Protein AF-A0A7C5XKX2-F1 (afdb_monomer_lite)

Secondary structure (DSSP, 8-state):
-HHHHHHHHHHHHTT--EEEE------S-HHHHHHHHHHTTS-EEEE--EEEEEEEEETTEEEEEEESSSEEPSEEEE-GGG-SSEEP--------SEEEEE-TTGGGS-HHHHHHHHHHHHHHHHHHHTTS-GGGEEEES--HHHHHHHHHHSTT-----EE-SSS----SSEEEE-TT-SEEP-HHHHHH-SEEEEE----SS---TTHHHHHHHHTT--S-EEE--SSS-STTS--SHHHHHHHHHHHHHH---HHHHHHHH--HHHHHHHHHHHHHHH-EEEEETTEEEEEEEHHHHHHHTTT---HHHHHHHHHHHTEEEE-HHHHHHHHHTT-EE--TTGGGS--

Sequence (351 aa):
MLLGRLLIEELKKLGIRRLCVGRLRCGDYLPQCIAVSLLLGKYVVCGGGYGGRTVLRDDDLEITALTKDGIPCDARLVKPSKCPNPIRIEMPIPSKPHFIIDLTLWGEHTETERNELVEQVLASISVVRRYLWDGNLELSNVPDEFLQYLDKFARGFTNAVVINKGAPRIEGPTVMLDAEGDCVLNEVLINEFSTFIIGGIVDKERRVKGETGRLYRLLGLKVPRCRIELRGSVIGVPDRLNKIIEIILRVLFEGRSLEDSIIMSMSKRDRVNRLFYEMQRASYRVRVGSTTMLVIPKSMIERINWLGATAKEVELALKKSHVIVMDDEEINRYLSLHQARPGPWTHKYVM

Foldseek 3Di:
DPQLVLQVVQCVVVVFLEEEEEDDPDPDDDSLSLSQCVVLLQKFKAAKAAFDAFPDHDPSHTYGHGDRHHHMGRIYIDHPVVHPDTDDRDGPADLFLAEEEECPCVVVDDPVLLLVLLVLVVLLQVLCSVQHFQCSYEYELDDPVSVVSNCVVQPPDRGDHHYYNHADDDDAAEEEEDQPFPAADFLVSLVRHGYYYYYSDGCDPHDDPCPSVVVCVVSVDDHGYHYYDQPPHNQLQDPRPSLVSQLSSCVVPVVDGSNLSRLVSGDLVSLLRQLLVLQLQQFKFADDPPDTATEDEPQQLVVSNPSVDDPVSSVSSCVVNRYHYDHPVVVVVRVVVVRIDGGNCNVVRPD

pLDDT: mean 94.4, std 4.77, range [62.44, 98.69]

Radius of gyration: 25.38 Å; chains: 1; bounding box: 62×37×78 Å

Structure (mmCIF, N/CA/C/O backbone):
data_AF-A0A7C5XKX2-F1
#
_entry.id   AF-A0A7C5XKX2-F1
#
loop_
_atom_site.group_PDB
_atom_site.id
_atom_site.type_symbol
_atom_site.label_atom_id
_atom_site.label_alt_id
_atom_site.label_comp_id
_atom_site.label_asym_id
_atom_site.label_entity_id
_atom_site.label_seq_id
_atom_site.pdbx_PDB_ins_code
_atom_site.Cartn_x
_atom_site.Cartn_y
_atom_site.Cartn_z
_atom_site.occupancy
_atom_site.B_iso_or_equiv
_atom_site.auth_seq_id
_atom_site.auth_comp_id
_atom_site.auth_asym_id
_atom_site.auth_atom_id
_atom_site.pdbx_PDB_model_num
ATOM 1 N N . MET A 1 1 ? 11.639 -7.808 -4.647 1.00 85.81 1 MET A N 1
ATOM 2 C CA . MET A 1 1 ? 10.807 -7.112 -5.651 1.00 85.81 1 MET A CA 1
ATOM 3 C C . MET A 1 1 ? 10.890 -7.861 -6.964 1.00 85.81 1 MET A C 1
ATOM 5 O O . MET A 1 1 ? 11.995 -8.247 -7.335 1.00 85.81 1 MET A O 1
ATOM 9 N N . LEU A 1 2 ? 9.754 -8.118 -7.612 1.00 90.50 2 LEU A N 1
ATOM 10 C CA . LEU A 1 2 ? 9.672 -9.043 -8.743 1.00 90.50 2 LEU A CA 1
ATOM 11 C C . LEU A 1 2 ? 10.358 -8.477 -9.990 1.00 90.50 2 LEU A C 1
ATOM 13 O O . LEU A 1 2 ? 11.291 -9.086 -10.504 1.00 90.50 2 LEU A O 1
ATOM 17 N N . LEU A 1 3 ? 9.959 -7.282 -10.429 1.00 92.50 3 LEU A N 1
ATOM 18 C CA . LEU A 1 3 ? 10.434 -6.722 -11.697 1.00 92.50 3 LEU A CA 1
ATOM 19 C C . LEU A 1 3 ? 11.949 -6.453 -11.695 1.00 92.50 3 LEU A C 1
ATOM 21 O O . LEU A 1 3 ? 12.626 -6.683 -12.690 1.00 92.50 3 LEU A O 1
ATOM 25 N N . GLY A 1 4 ? 12.506 -6.020 -10.561 1.00 93.62 4 GLY A N 1
ATOM 26 C CA . GLY A 1 4 ? 13.949 -5.830 -10.419 1.00 93.62 4 GLY A CA 1
ATOM 27 C C . GLY A 1 4 ? 14.766 -7.124 -10.529 1.00 93.62 4 GLY A C 1
ATOM 28 O O . GLY A 1 4 ? 15.862 -7.081 -11.078 1.00 93.62 4 GLY A O 1
ATOM 29 N N . ARG A 1 5 ? 14.239 -8.266 -10.058 1.00 93.12 5 ARG A N 1
ATOM 30 C CA . ARG A 1 5 ? 14.893 -9.577 -10.245 1.00 93.12 5 ARG A CA 1
ATOM 31 C C . ARG A 1 5 ? 14.854 -10.002 -11.711 1.00 93.12 5 ARG A C 1
ATOM 33 O O . ARG A 1 5 ? 15.886 -10.374 -12.253 1.00 93.12 5 ARG A O 1
ATOM 40 N N . LEU A 1 6 ? 13.701 -9.836 -12.361 1.00 94.25 6 LEU A N 1
ATOM 41 C CA . LEU A 1 6 ? 13.536 -10.130 -13.788 1.00 94.25 6 LEU A CA 1
ATOM 42 C C . LEU A 1 6 ? 14.481 -9.291 -14.661 1.00 94.25 6 LEU A C 1
ATOM 44 O O . LEU A 1 6 ? 15.051 -9.804 -15.618 1.00 94.25 6 LEU A O 1
ATOM 48 N N . LEU A 1 7 ? 14.710 -8.022 -14.301 1.00 95.81 7 LEU A N 1
ATOM 49 C CA . LEU A 1 7 ? 15.717 -7.191 -14.962 1.00 95.81 7 LEU A CA 1
ATOM 50 C C . LEU A 1 7 ? 17.126 -7.772 -14.817 1.00 95.81 7 LEU A C 1
ATOM 52 O O . LEU A 1 7 ? 17.855 -7.826 -15.800 1.00 95.81 7 LEU A O 1
ATOM 56 N N . ILE A 1 8 ? 17.530 -8.157 -13.604 1.00 95.56 8 ILE A N 1
ATOM 57 C CA . ILE A 1 8 ? 18.868 -8.714 -13.357 1.00 95.56 8 ILE A CA 1
ATOM 58 C C . ILE A 1 8 ? 19.079 -9.979 -14.188 1.00 95.56 8 ILE A C 1
ATOM 60 O O . ILE A 1 8 ? 20.107 -10.103 -14.849 1.00 95.56 8 ILE A O 1
ATOM 64 N N . GLU A 1 9 ? 18.105 -10.888 -14.185 1.00 95.00 9 GLU A N 1
ATOM 65 C CA . GLU A 1 9 ? 18.156 -12.115 -14.983 1.00 95.00 9 GLU A CA 1
ATOM 66 C C . GLU A 1 9 ? 18.318 -11.808 -16.474 1.00 95.00 9 GLU A C 1
ATOM 68 O O . GLU A 1 9 ? 19.150 -12.417 -17.144 1.00 95.00 9 GLU A O 1
ATOM 73 N N . GLU A 1 10 ? 17.572 -10.831 -16.988 1.00 96.38 10 GLU A N 1
ATOM 74 C CA . GLU A 1 10 ? 17.635 -10.459 -18.399 1.00 96.38 10 GLU A CA 1
ATOM 75 C C . GLU A 1 10 ? 18.961 -9.783 -18.773 1.00 96.38 10 GLU A C 1
ATOM 77 O O . GLU A 1 10 ? 19.550 -10.092 -19.808 1.00 96.38 10 GLU A O 1
ATOM 82 N N . LEU A 1 11 ? 19.503 -8.925 -17.903 1.00 96.81 11 LEU A N 1
ATOM 83 C CA . LEU A 1 11 ? 20.836 -8.346 -18.093 1.00 96.81 11 LEU A CA 1
ATOM 84 C C . LEU A 1 11 ? 21.913 -9.440 -18.150 1.00 96.81 11 LEU A C 1
ATOM 86 O O . LEU A 1 11 ? 22.758 -9.412 -19.048 1.00 96.81 11 LEU A O 1
ATOM 90 N N . LYS A 1 12 ? 21.850 -10.431 -17.251 1.00 95.31 12 LYS A N 1
ATOM 91 C CA . LYS A 1 12 ? 22.782 -11.571 -17.233 1.00 95.31 12 LYS A CA 1
ATOM 92 C C . LYS A 1 12 ? 22.681 -12.409 -18.510 1.00 95.31 12 LYS A C 1
ATOM 94 O O . LYS A 1 12 ? 23.712 -12.737 -19.095 1.00 95.31 12 LYS A O 1
ATOM 99 N N . LYS A 1 13 ? 21.466 -12.700 -18.997 1.00 95.38 13 LYS A N 1
ATOM 100 C CA . LYS A 1 13 ? 21.251 -13.421 -20.271 1.00 95.38 13 LYS A CA 1
ATOM 101 C C . LYS A 1 13 ? 21.843 -12.689 -21.474 1.00 95.38 13 LYS A C 1
ATOM 103 O O . LYS A 1 13 ? 22.381 -13.331 -22.370 1.00 95.38 13 LYS A O 1
ATOM 108 N N . LEU A 1 14 ? 21.785 -11.358 -21.473 1.00 96.19 14 LEU A N 1
ATOM 109 C CA . LEU A 1 14 ? 22.387 -10.512 -22.506 1.00 96.19 14 LEU A CA 1
ATOM 110 C C . LEU A 1 14 ? 23.912 -10.350 -22.354 1.00 96.19 14 LEU A C 1
ATOM 112 O O . LEU A 1 14 ? 24.526 -9.605 -23.116 1.00 96.19 14 LEU A O 1
ATOM 116 N N . GLY A 1 15 ? 24.534 -11.021 -21.379 1.00 96.25 15 GLY A N 1
ATOM 117 C CA . GLY A 1 15 ? 25.972 -10.944 -21.120 1.00 96.25 15 GLY A CA 1
ATOM 118 C C . GLY A 1 15 ? 26.420 -9.644 -20.449 1.00 96.25 15 GLY A C 1
ATOM 119 O O . GLY A 1 15 ? 27.616 -9.365 -20.404 1.00 96.25 15 GLY A O 1
ATOM 120 N N . ILE A 1 16 ? 25.489 -8.844 -19.921 1.00 97.19 16 ILE A N 1
ATOM 121 C CA . ILE A 1 16 ? 25.795 -7.599 -19.213 1.00 97.19 16 ILE A CA 1
ATOM 122 C C . ILE A 1 16 ? 26.133 -7.949 -17.764 1.00 97.19 16 ILE A C 1
ATOM 124 O O . ILE A 1 16 ? 25.246 -8.165 -16.939 1.00 97.19 16 ILE A O 1
ATOM 128 N N . ARG A 1 17 ? 27.427 -7.969 -17.443 1.00 96.56 17 ARG A N 1
ATOM 129 C CA . ARG A 1 17 ? 27.946 -8.199 -16.088 1.00 96.56 17 ARG A CA 1
ATOM 130 C C . ARG A 1 17 ? 28.193 -6.900 -15.341 1.00 96.56 17 ARG A C 1
ATOM 132 O O . ARG A 1 17 ? 28.186 -6.887 -14.117 1.00 96.56 17 ARG A O 1
ATOM 139 N N . ARG A 1 18 ? 28.382 -5.782 -16.042 1.00 97.50 18 ARG A N 1
ATOM 140 C CA . ARG A 1 18 ? 28.514 -4.463 -15.422 1.00 97.50 18 ARG A CA 1
ATOM 141 C C . ARG A 1 18 ? 27.627 -3.420 -16.090 1.00 97.50 18 ARG A C 1
ATOM 143 O O . ARG A 1 18 ? 27.864 -3.021 -17.231 1.00 97.50 18 ARG A O 1
ATOM 150 N N . LEU A 1 19 ? 26.645 -2.928 -15.334 1.00 98.00 19 LEU A N 1
ATOM 151 C CA . LEU A 1 19 ? 25.745 -1.850 -15.736 1.00 98.00 19 LEU A CA 1
ATOM 152 C C . LEU A 1 19 ? 26.105 -0.545 -15.016 1.00 98.00 19 LEU A C 1
ATOM 154 O O . LEU A 1 19 ? 25.928 -0.395 -13.808 1.00 98.00 19 LEU A O 1
ATOM 158 N N . CYS A 1 20 ? 26.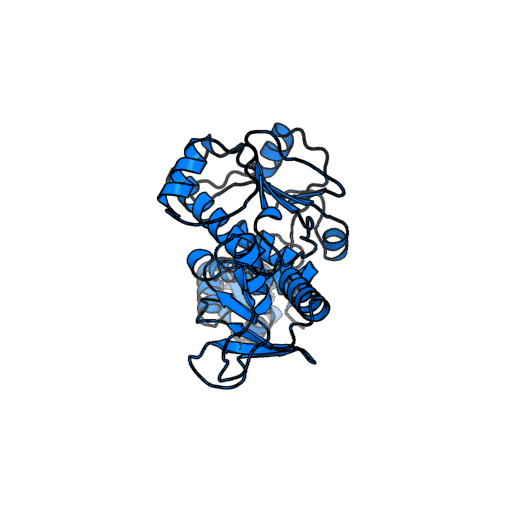535 0.446 -15.781 1.00 97.25 20 CYS A N 1
ATOM 159 C CA . CYS A 1 20 ? 26.772 1.795 -15.293 1.00 97.25 20 CYS A CA 1
ATOM 160 C C . CYS A 1 20 ? 25.461 2.591 -15.203 1.00 97.25 20 CYS A C 1
ATOM 162 O O . CYS A 1 20 ? 24.757 2.752 -16.200 1.00 97.25 20 CYS A O 1
ATOM 164 N N . VAL A 1 21 ? 25.149 3.181 -14.051 1.00 95.81 21 VAL A N 1
ATOM 165 C CA . VAL A 1 21 ? 23.929 3.979 -13.860 1.00 95.81 21 VAL A CA 1
ATOM 166 C C . VAL A 1 21 ? 24.244 5.389 -13.385 1.00 95.81 21 VAL A C 1
ATOM 168 O O . VAL A 1 21 ? 25.048 5.612 -12.480 1.00 95.81 21 VAL A O 1
ATOM 171 N N . GLY A 1 22 ? 23.601 6.377 -14.008 1.00 90.56 22 GLY A N 1
ATOM 172 C CA . GLY A 1 22 ? 23.637 7.751 -13.517 1.00 90.56 22 GLY A CA 1
ATOM 173 C C . GLY A 1 22 ? 22.905 7.903 -12.181 1.00 90.56 22 GLY A C 1
ATOM 174 O O . GLY A 1 22 ? 22.320 6.963 -11.644 1.00 90.56 22 GLY A O 1
ATOM 175 N N . ARG A 1 23 ? 22.880 9.129 -11.650 1.00 85.69 23 ARG A N 1
ATOM 176 C CA . ARG A 1 23 ? 22.101 9.429 -10.445 1.00 85.69 23 ARG A CA 1
ATOM 177 C C . ARG A 1 23 ? 20.606 9.267 -10.733 1.00 85.69 23 ARG A C 1
ATOM 179 O O . ARG A 1 23 ? 20.000 10.119 -11.384 1.00 85.69 23 ARG A O 1
ATOM 186 N N . LEU A 1 24 ? 20.020 8.195 -10.213 1.00 85.25 24 LEU A N 1
ATOM 187 C CA . LEU A 1 24 ? 18.581 7.960 -10.215 1.00 85.25 24 LEU A CA 1
ATOM 188 C C . LEU A 1 24 ? 18.000 8.322 -8.847 1.00 85.25 24 LEU A C 1
ATOM 190 O O . LEU A 1 24 ? 18.609 8.064 -7.810 1.00 85.25 24 LEU A O 1
ATOM 194 N N . ARG A 1 25 ? 16.806 8.918 -8.838 1.00 79.62 25 ARG A N 1
ATOM 195 C CA . ARG A 1 25 ? 16.022 9.090 -7.609 1.00 79.62 25 ARG A CA 1
ATOM 196 C C . ARG A 1 25 ? 15.221 7.814 -7.378 1.00 79.62 25 ARG A C 1
ATOM 198 O O . ARG A 1 25 ? 14.054 7.742 -7.746 1.00 79.62 25 ARG A O 1
ATOM 205 N N . CYS A 1 26 ? 15.889 6.804 -6.841 1.00 79.44 26 CYS A N 1
ATOM 206 C CA . CYS A 1 26 ? 15.278 5.529 -6.498 1.00 79.44 26 CYS A CA 1
ATOM 207 C C . CYS A 1 26 ? 15.022 5.449 -4.994 1.00 79.44 26 CYS A C 1
ATOM 209 O O . CYS A 1 26 ? 15.793 6.000 -4.210 1.00 79.44 26 CYS A O 1
ATOM 211 N N . GLY A 1 27 ? 13.934 4.774 -4.620 1.00 72.38 27 GLY A N 1
ATOM 212 C CA . GLY A 1 27 ? 13.709 4.320 -3.249 1.00 72.38 27 GLY A CA 1
ATOM 213 C C . GLY A 1 27 ? 14.487 3.032 -2.963 1.00 72.38 27 GLY A C 1
ATOM 214 O O . GLY A 1 27 ? 15.638 2.889 -3.366 1.00 72.38 27 GLY A O 1
ATOM 215 N N . ASP A 1 28 ? 13.822 2.077 -2.318 1.00 73.56 28 ASP A N 1
ATOM 216 C CA . ASP A 1 28 ? 14.470 1.002 -1.555 1.00 73.56 28 ASP A CA 1
ATOM 217 C C . ASP A 1 28 ? 15.263 -0.037 -2.376 1.00 73.56 28 ASP A C 1
ATOM 219 O O . ASP A 1 28 ? 16.238 -0.588 -1.873 1.00 73.56 28 ASP A O 1
ATOM 223 N N . TYR A 1 29 ? 14.902 -0.313 -3.638 1.00 91.06 29 TYR A N 1
ATOM 224 C CA . TYR A 1 29 ? 15.597 -1.319 -4.460 1.00 91.06 29 TYR A CA 1
ATOM 225 C C . TYR A 1 29 ? 15.908 -0.801 -5.872 1.00 91.06 29 TYR A C 1
ATOM 227 O O . TYR A 1 29 ? 15.024 -0.605 -6.710 1.00 91.06 29 TYR A O 1
ATOM 235 N N . LEU A 1 30 ? 17.197 -0.573 -6.140 1.00 93.94 30 LEU A N 1
ATOM 236 C CA . LEU A 1 30 ? 17.692 0.054 -7.370 1.00 93.94 30 LEU A CA 1
ATOM 237 C C . LEU A 1 30 ? 17.314 -0.704 -8.664 1.00 93.94 30 LEU A C 1
ATOM 239 O O . LEU A 1 30 ? 16.821 -0.047 -9.581 1.00 93.94 30 LEU A O 1
ATOM 243 N N . PRO A 1 31 ? 17.452 -2.041 -8.768 1.00 95.31 31 PRO A N 1
ATOM 244 C CA . PRO A 1 31 ? 17.081 -2.782 -9.976 1.00 95.31 31 PRO A CA 1
ATOM 245 C C . PRO A 1 31 ? 15.599 -2.630 -10.329 1.00 95.31 31 PRO A C 1
ATOM 247 O O . PRO A 1 31 ? 15.257 -2.413 -11.486 1.00 95.31 31 PRO A O 1
ATOM 250 N N . GLN A 1 32 ? 14.716 -2.634 -9.326 1.00 95.25 32 GLN A N 1
ATOM 251 C CA . GLN A 1 32 ? 13.285 -2.382 -9.523 1.00 95.25 32 GLN A CA 1
ATOM 252 C C . GLN A 1 32 ? 13.027 -0.994 -10.114 1.00 95.25 32 GLN A C 1
ATOM 254 O O . GLN A 1 32 ? 12.280 -0.845 -11.076 1.00 95.25 32 GLN A O 1
ATOM 259 N N . CYS A 1 33 ? 13.674 0.028 -9.557 1.00 95.00 33 CYS A N 1
ATOM 260 C CA . CYS A 1 33 ? 13.564 1.399 -10.043 1.00 95.00 33 CYS A CA 1
ATOM 261 C C . CYS A 1 33 ? 14.061 1.551 -11.490 1.00 95.00 33 CYS A C 1
ATOM 263 O O . CYS A 1 33 ? 13.435 2.258 -12.287 1.00 95.00 33 CYS A O 1
ATOM 265 N N . ILE A 1 34 ? 15.163 0.878 -11.844 1.00 96.12 34 ILE A N 1
ATOM 266 C CA . ILE A 1 34 ? 15.677 0.839 -13.219 1.00 96.12 34 ILE A CA 1
ATOM 267 C C . ILE A 1 34 ? 14.648 0.177 -14.133 1.00 96.12 34 ILE A C 1
ATOM 269 O O . ILE A 1 34 ? 14.292 0.763 -15.151 1.00 96.12 34 ILE A O 1
ATOM 273 N N . ALA A 1 35 ? 14.119 -0.984 -13.748 1.00 96.12 35 ALA A N 1
ATOM 274 C CA . ALA A 1 35 ? 13.173 -1.733 -14.563 1.00 96.12 35 ALA A CA 1
ATOM 275 C C . ALA A 1 35 ? 11.893 -0.931 -14.852 1.00 96.12 35 ALA A C 1
ATOM 277 O O . ALA A 1 35 ? 11.505 -0.783 -16.008 1.00 96.12 35 ALA A O 1
ATOM 278 N N . VAL A 1 36 ? 11.302 -0.302 -13.829 1.00 95.50 36 VAL A N 1
ATOM 279 C CA . VAL A 1 36 ? 10.159 0.615 -14.002 1.00 95.50 36 VAL A CA 1
ATOM 280 C C . VAL A 1 36 ? 10.525 1.782 -14.926 1.00 95.50 36 VAL A C 1
ATOM 282 O O . VAL A 1 36 ? 9.740 2.178 -15.783 1.00 95.50 36 VAL A O 1
ATOM 285 N N . SER A 1 37 ? 11.725 2.343 -14.782 1.00 94.88 37 SER A N 1
ATOM 286 C CA . SER A 1 37 ? 12.175 3.470 -15.603 1.00 94.88 37 SER A CA 1
ATOM 287 C C . SER A 1 37 ? 12.387 3.103 -17.076 1.00 94.88 37 SER A C 1
ATOM 289 O O . SER A 1 37 ? 12.144 3.951 -17.938 1.00 94.88 37 SER A O 1
ATOM 291 N N . LEU A 1 38 ? 12.817 1.869 -17.356 1.00 95.81 38 LEU A N 1
ATOM 292 C CA . LEU A 1 38 ? 12.906 1.311 -18.706 1.00 95.81 38 LEU A CA 1
ATOM 293 C C . LEU A 1 38 ? 11.508 1.136 -19.311 1.00 95.81 38 LEU A C 1
ATOM 295 O O . LEU A 1 38 ? 11.265 1.621 -20.412 1.00 95.81 38 LEU A O 1
ATOM 299 N N . LEU A 1 39 ? 10.569 0.533 -18.569 1.00 95.56 39 LEU A N 1
ATOM 300 C CA . LEU A 1 39 ? 9.190 0.325 -19.035 1.00 95.56 39 LEU A CA 1
ATOM 301 C C . LEU A 1 39 ? 8.453 1.639 -19.323 1.00 95.56 39 LEU A C 1
ATOM 303 O O . LEU A 1 39 ? 7.683 1.724 -20.272 1.00 95.56 39 LEU A O 1
ATOM 307 N N . LEU A 1 40 ? 8.718 2.688 -18.542 1.00 94.69 40 LEU A N 1
ATOM 308 C CA . LEU A 1 40 ? 8.152 4.023 -18.768 1.00 94.69 40 LEU A CA 1
ATOM 309 C C . LEU A 1 40 ? 8.872 4.819 -19.871 1.00 94.69 40 LEU A C 1
ATOM 311 O O . LEU A 1 40 ? 8.574 5.999 -20.053 1.00 94.69 40 LEU A O 1
ATOM 315 N N . GLY A 1 41 ? 9.877 4.241 -20.539 1.00 94.00 41 GLY A N 1
ATOM 316 C CA . GLY A 1 41 ? 10.660 4.912 -21.582 1.00 94.00 41 GLY A CA 1
ATOM 317 C C . GLY A 1 41 ? 11.500 6.096 -21.086 1.00 94.00 41 GLY A C 1
ATOM 318 O O . GLY A 1 41 ? 11.997 6.891 -21.884 1.00 94.00 41 GLY A O 1
ATOM 319 N N . LYS A 1 42 ? 11.681 6.247 -19.766 1.00 93.75 42 LYS A N 1
ATOM 320 C CA . LYS A 1 42 ? 12.466 7.351 -19.181 1.00 93.75 42 LYS A CA 1
ATOM 321 C C . LYS A 1 42 ? 13.960 7.181 -19.449 1.00 93.75 42 LYS A C 1
ATOM 323 O O . LYS A 1 42 ? 14.692 8.168 -19.554 1.00 93.75 42 LYS A O 1
ATOM 328 N N . TYR A 1 43 ? 14.398 5.929 -19.535 1.00 95.81 43 TYR A N 1
ATOM 329 C CA . TYR A 1 43 ? 15.774 5.530 -19.786 1.00 95.81 43 TYR A CA 1
ATOM 330 C C . TYR A 1 43 ? 15.813 4.336 -20.741 1.00 95.81 43 TYR A C 1
ATOM 332 O O . TYR A 1 43 ? 14.819 3.640 -20.917 1.00 95.81 43 TYR A O 1
ATOM 340 N N . VAL A 1 44 ? 16.983 4.103 -21.323 1.00 97.31 44 VAL A N 1
ATOM 341 C CA . VAL A 1 44 ? 17.321 2.936 -22.142 1.00 97.31 44 VAL A CA 1
ATOM 342 C C . VAL A 1 44 ? 18.693 2.408 -21.736 1.00 97.31 44 VAL A C 1
ATOM 344 O O . VAL A 1 44 ? 19.511 3.145 -21.169 1.00 97.31 44 VAL A O 1
ATOM 347 N N . VAL A 1 45 ? 18.953 1.139 -22.039 1.00 97.88 45 VAL A N 1
ATOM 348 C CA . VAL A 1 45 ? 20.277 0.529 -21.890 1.00 97.88 45 VAL A CA 1
ATOM 349 C C . VAL A 1 45 ? 21.072 0.757 -23.175 1.00 97.88 45 VAL A C 1
ATOM 351 O O . VAL A 1 45 ? 20.564 0.547 -24.271 1.00 97.88 45 VAL A O 1
ATOM 354 N N . CYS A 1 46 ? 22.311 1.221 -23.050 1.00 97.38 46 CYS A N 1
ATOM 355 C CA . CYS A 1 46 ? 23.219 1.496 -24.160 1.00 97.38 46 CYS A CA 1
ATOM 356 C C . CYS A 1 46 ? 24.533 0.749 -23.962 1.00 97.38 46 CYS A C 1
ATOM 358 O O . CYS A 1 46 ? 24.971 0.617 -22.824 1.00 97.38 46 CYS A O 1
ATOM 360 N N . GLY A 1 47 ? 25.194 0.323 -25.036 1.00 96.88 47 GLY A N 1
ATOM 361 C CA . GLY A 1 47 ? 26.492 -0.347 -24.929 1.00 96.88 47 GLY A CA 1
ATOM 362 C C . GLY A 1 47 ? 27.598 0.546 -24.347 1.00 96.88 47 GLY A C 1
ATOM 363 O O . GLY A 1 47 ? 27.666 1.753 -24.616 1.00 96.88 47 GLY A O 1
ATOM 364 N N . GLY A 1 48 ? 28.488 -0.071 -23.571 1.00 93.50 48 GLY A N 1
ATOM 365 C CA . GLY A 1 48 ? 29.715 0.529 -23.057 1.00 93.50 48 GLY A CA 1
ATOM 366 C C . GLY A 1 48 ? 29.520 1.607 -21.985 1.00 93.50 48 GLY A C 1
ATOM 367 O O . GLY A 1 48 ? 28.413 1.967 -21.584 1.00 93.50 48 GLY A O 1
ATOM 368 N N . GLY A 1 49 ? 30.623 2.226 -21.576 1.00 93.31 49 GLY A N 1
ATOM 369 C CA . GLY A 1 49 ? 30.665 3.288 -20.570 1.00 93.31 49 GLY A CA 1
ATOM 370 C C . GLY A 1 49 ? 31.753 3.027 -19.537 1.00 93.31 49 GLY A C 1
ATOM 371 O O . GLY A 1 49 ? 32.438 2.009 -19.601 1.00 93.31 49 GLY A O 1
ATOM 372 N N . TYR A 1 50 ? 31.889 3.945 -18.585 1.00 95.75 50 TYR A N 1
ATOM 373 C CA . TYR A 1 50 ? 32.857 3.832 -17.499 1.00 95.75 50 TYR A CA 1
ATOM 374 C C . TYR A 1 50 ? 32.153 3.988 -16.161 1.00 95.75 50 TYR A C 1
ATOM 376 O O . TYR A 1 50 ? 31.291 4.856 -15.993 1.00 95.75 50 TYR A O 1
ATOM 384 N N . GLY A 1 51 ? 32.483 3.088 -15.244 1.00 92.75 51 GLY A N 1
ATOM 385 C CA . GLY A 1 51 ? 31.912 3.005 -13.915 1.00 92.75 51 GLY A CA 1
ATOM 386 C C . GLY A 1 51 ? 32.955 3.305 -12.855 1.00 92.75 51 GLY A C 1
ATOM 387 O O . GLY A 1 51 ? 34.115 2.903 -12.967 1.00 92.75 51 GLY A O 1
ATOM 388 N N . GLY A 1 52 ? 32.516 3.990 -11.806 1.00 93.12 52 GLY A N 1
ATOM 389 C CA . GLY A 1 52 ? 33.282 4.198 -10.586 1.00 93.12 52 GLY A CA 1
ATOM 390 C C . GLY A 1 52 ? 32.850 3.217 -9.501 1.00 93.12 52 GLY A C 1
ATOM 391 O O . GLY A 1 52 ? 32.907 2.001 -9.662 1.00 93.12 52 GLY A O 1
ATOM 392 N N . ARG A 1 53 ? 32.387 3.761 -8.373 1.00 93.69 53 ARG A N 1
ATOM 393 C CA . ARG A 1 53 ? 31.975 2.989 -7.193 1.00 93.69 53 ARG A CA 1
ATOM 394 C C . ARG A 1 53 ? 30.829 2.018 -7.505 1.00 93.69 53 ARG A C 1
ATOM 396 O O . ARG A 1 53 ? 29.796 2.436 -8.035 1.00 93.69 53 ARG A O 1
ATOM 403 N N . THR A 1 54 ? 30.961 0.768 -7.065 1.00 94.56 54 THR A N 1
ATOM 404 C CA . THR A 1 54 ? 29.865 -0.211 -7.046 1.00 94.56 54 THR A CA 1
ATOM 405 C C . THR A 1 54 ? 28.743 0.259 -6.125 1.00 94.56 54 THR A C 1
ATOM 407 O O . THR A 1 54 ? 28.963 0.591 -4.961 1.00 94.56 54 THR A O 1
ATOM 410 N N . VAL A 1 55 ? 27.533 0.326 -6.671 1.00 93.38 55 VAL A N 1
ATOM 411 C CA . VAL A 1 55 ? 26.303 0.703 -5.964 1.00 93.38 55 VAL A CA 1
ATOM 412 C C . VAL A 1 55 ? 25.552 -0.542 -5.503 1.00 93.38 55 VAL A C 1
ATOM 414 O O . VAL A 1 55 ? 24.970 -0.538 -4.424 1.00 93.38 55 VAL A O 1
ATOM 417 N N . LEU A 1 56 ? 25.576 -1.601 -6.312 1.00 94.12 56 LEU A N 1
ATOM 418 C CA . LEU A 1 56 ? 24.962 -2.887 -6.009 1.00 94.12 56 LEU A CA 1
ATOM 419 C C . LEU A 1 56 ? 25.766 -4.003 -6.678 1.00 94.12 56 LEU A C 1
ATOM 421 O O . LEU A 1 56 ? 26.259 -3.823 -7.790 1.00 94.12 56 LEU A O 1
ATOM 425 N N . ARG A 1 57 ? 25.877 -5.147 -6.005 1.00 94.56 57 ARG A N 1
ATOM 426 C CA . ARG A 1 57 ? 26.420 -6.385 -6.565 1.00 94.56 57 ARG A CA 1
ATOM 427 C C . ARG A 1 57 ? 25.400 -7.501 -6.346 1.00 94.56 57 ARG A C 1
ATOM 429 O O . ARG A 1 57 ? 24.892 -7.635 -5.236 1.00 94.56 57 ARG A O 1
ATOM 436 N N . ASP A 1 58 ? 25.101 -8.246 -7.401 1.00 93.00 58 ASP A N 1
ATOM 437 C CA . ASP A 1 58 ? 24.217 -9.411 -7.409 1.00 93.00 58 ASP A CA 1
ATOM 438 C C . ASP A 1 58 ? 24.920 -10.553 -8.148 1.00 93.00 58 ASP A C 1
ATOM 440 O O . ASP A 1 58 ? 24.891 -10.630 -9.378 1.00 93.00 58 ASP A O 1
ATOM 444 N N . ASP A 1 59 ? 25.588 -11.413 -7.376 1.00 91.50 59 ASP A N 1
ATOM 445 C CA . ASP A 1 59 ? 26.453 -12.480 -7.889 1.00 91.50 59 ASP A CA 1
ATOM 446 C C . ASP A 1 59 ? 27.528 -11.933 -8.855 1.00 91.50 59 ASP A C 1
ATOM 448 O O . ASP A 1 59 ? 28.374 -11.135 -8.436 1.00 91.50 59 ASP A O 1
ATOM 452 N N . ASP A 1 60 ? 27.476 -12.301 -10.137 1.00 90.81 60 ASP A N 1
ATOM 453 C CA . ASP A 1 60 ? 28.388 -11.853 -11.190 1.00 90.81 60 ASP A CA 1
ATOM 454 C C . ASP A 1 60 ? 27.983 -10.529 -11.866 1.00 90.81 60 ASP A C 1
ATOM 456 O O . ASP A 1 60 ? 28.714 -10.037 -12.731 1.00 90.81 60 ASP A O 1
ATOM 460 N N . LEU A 1 61 ? 26.856 -9.925 -11.462 1.00 96.19 61 LEU A N 1
ATOM 461 C CA . LEU A 1 61 ? 26.388 -8.633 -11.959 1.00 96.19 61 LEU A CA 1
ATOM 462 C C . LEU A 1 61 ? 26.732 -7.490 -10.993 1.00 96.19 61 LEU A C 1
ATOM 464 O O . LEU A 1 61 ? 26.394 -7.500 -9.809 1.00 96.19 61 LEU A O 1
ATOM 468 N N . GLU A 1 62 ? 27.340 -6.435 -11.524 1.00 96.75 62 GLU A N 1
ATOM 469 C CA . GLU A 1 62 ? 27.661 -5.199 -10.819 1.00 96.75 62 GLU A CA 1
ATOM 470 C C . GLU A 1 62 ? 26.900 -4.013 -11.410 1.00 96.75 62 GLU A C 1
ATOM 472 O O . GLU A 1 62 ? 26.981 -3.720 -12.602 1.00 96.75 62 GLU A O 1
ATOM 477 N N . ILE A 1 63 ? 26.218 -3.256 -10.554 1.00 96.44 63 ILE A N 1
ATOM 478 C CA . ILE A 1 63 ? 25.693 -1.938 -10.901 1.00 96.44 63 ILE A CA 1
ATOM 479 C C . ILE A 1 63 ? 26.620 -0.888 -10.300 1.00 96.44 63 ILE A C 1
ATOM 481 O O . ILE A 1 63 ? 26.788 -0.822 -9.080 1.00 96.44 63 ILE A O 1
ATOM 485 N N . THR A 1 64 ? 27.210 -0.045 -11.139 1.00 95.94 64 THR A N 1
ATOM 486 C CA . THR A 1 64 ? 28.188 0.972 -10.728 1.00 95.94 64 THR A CA 1
ATOM 487 C C . THR A 1 64 ? 27.679 2.378 -11.012 1.00 95.94 64 THR A C 1
ATOM 489 O O . THR A 1 64 ? 26.828 2.598 -11.874 1.00 95.94 64 THR A O 1
ATOM 492 N N . ALA A 1 65 ? 28.193 3.363 -10.278 1.00 94.75 65 ALA A N 1
ATOM 493 C CA . ALA A 1 65 ? 27.926 4.760 -10.587 1.00 94.75 65 ALA A CA 1
ATOM 494 C C . ALA A 1 65 ? 28.616 5.137 -11.906 1.00 94.75 65 ALA A C 1
ATOM 496 O O . ALA A 1 65 ? 29.822 4.943 -12.043 1.00 94.75 65 ALA A O 1
ATOM 497 N N . LEU A 1 66 ? 27.861 5.694 -12.854 1.00 93.81 66 LEU A N 1
ATOM 498 C CA . LEU A 1 66 ? 28.380 6.159 -14.140 1.00 93.81 66 LEU A CA 1
ATOM 499 C C . LEU A 1 66 ? 29.363 7.324 -13.940 1.00 93.81 66 LEU A C 1
ATOM 501 O O . LEU A 1 66 ? 29.025 8.330 -13.310 1.00 93.81 66 LEU A O 1
ATOM 505 N N . THR A 1 67 ? 30.545 7.208 -14.537 1.00 93.38 67 THR A N 1
ATOM 506 C CA . THR A 1 67 ? 31.631 8.196 -14.515 1.00 93.38 67 THR A CA 1
ATOM 507 C C . THR A 1 67 ? 32.147 8.465 -15.935 1.00 93.38 67 THR A C 1
ATOM 509 O O . THR A 1 67 ? 31.675 7.873 -16.908 1.00 93.38 67 THR A O 1
ATOM 512 N N . LYS A 1 68 ? 33.058 9.437 -16.087 1.00 88.62 68 LYS A N 1
ATOM 513 C CA . LYS A 1 68 ? 33.689 9.739 -17.386 1.00 88.62 68 LYS A CA 1
ATOM 514 C C . LYS A 1 68 ? 34.822 8.762 -17.709 1.00 88.62 68 LYS A C 1
ATOM 516 O O . LYS A 1 68 ? 35.027 8.430 -18.868 1.00 88.62 68 LYS A O 1
ATOM 521 N N . ASP A 1 69 ? 35.513 8.323 -16.671 1.00 86.75 69 ASP A N 1
ATOM 522 C CA . ASP A 1 69 ? 36.677 7.453 -16.640 1.00 86.75 69 ASP A CA 1
ATOM 523 C C . ASP A 1 69 ? 36.524 6.439 -15.495 1.00 86.75 69 ASP A C 1
ATOM 525 O O . ASP A 1 69 ? 35.714 6.630 -14.585 1.00 86.75 69 ASP A O 1
ATOM 529 N N . GLY A 1 70 ? 37.249 5.323 -15.556 1.00 92.31 70 GLY A N 1
ATOM 530 C CA . GLY A 1 70 ? 37.157 4.255 -14.561 1.00 92.31 70 GLY A CA 1
ATOM 531 C C . GLY A 1 70 ? 37.121 2.873 -15.194 1.00 92.31 70 GLY A C 1
ATOM 532 O O . GLY A 1 70 ? 37.725 2.637 -16.240 1.00 92.31 70 GLY A O 1
ATOM 533 N N . ILE A 1 71 ? 36.407 1.950 -14.555 1.00 93.25 71 ILE A N 1
ATOM 534 C CA . ILE A 1 71 ? 36.328 0.564 -15.012 1.00 93.25 71 ILE A CA 1
ATOM 535 C C . ILE A 1 71 ? 35.305 0.477 -16.155 1.00 93.25 71 ILE A C 1
ATOM 537 O O . ILE A 1 71 ? 34.175 0.944 -15.977 1.00 93.25 71 ILE A O 1
ATOM 541 N N . PRO A 1 72 ? 35.648 -0.122 -17.310 1.00 96.31 72 PRO A N 1
ATOM 542 C CA . PRO A 1 72 ? 34.692 -0.326 -18.391 1.00 96.31 72 PRO A CA 1
ATOM 543 C C . PRO A 1 72 ? 33.447 -1.092 -17.924 1.00 96.31 72 PRO A C 1
ATOM 545 O O . PRO A 1 72 ? 33.540 -2.103 -17.219 1.00 96.31 72 PRO A O 1
ATOM 548 N N . CYS A 1 73 ? 32.282 -0.592 -18.322 1.00 97.00 73 CYS A N 1
ATOM 549 C CA . CYS A 1 73 ? 30.996 -1.269 -18.191 1.00 97.00 73 CYS A CA 1
ATOM 550 C C . CYS A 1 73 ? 30.602 -1.906 -19.523 1.00 97.00 73 CYS A C 1
ATOM 552 O O . CYS A 1 73 ? 30.843 -1.311 -20.574 1.00 97.00 73 CYS A O 1
ATOM 554 N N . ASP A 1 74 ? 29.912 -3.046 -19.478 1.00 97.81 74 ASP A N 1
ATOM 555 C CA . ASP A 1 74 ? 29.332 -3.670 -20.675 1.00 97.81 74 ASP A CA 1
ATOM 556 C C . ASP A 1 74 ? 28.194 -2.806 -21.230 1.00 97.81 74 ASP A C 1
ATOM 558 O O . ASP A 1 74 ? 28.030 -2.654 -22.442 1.00 97.81 74 ASP A O 1
ATOM 562 N N . ALA A 1 75 ? 27.436 -2.176 -20.328 1.00 97.88 75 ALA A N 1
ATOM 563 C CA . ALA A 1 75 ? 26.349 -1.280 -20.678 1.00 97.88 75 ALA A CA 1
ATOM 564 C C . ALA A 1 75 ? 26.199 -0.109 -19.699 1.00 97.88 75 ALA A C 1
ATOM 566 O O . ALA A 1 75 ? 26.680 -0.127 -18.565 1.00 97.88 75 ALA A O 1
ATOM 567 N N . ARG A 1 76 ? 25.458 0.914 -20.121 1.00 97.19 76 ARG A N 1
ATOM 568 C CA . ARG A 1 76 ? 25.074 2.069 -19.311 1.00 97.19 76 ARG A CA 1
ATOM 569 C C . ARG A 1 76 ? 23.601 2.413 -19.464 1.00 97.19 76 ARG A C 1
ATOM 571 O O . ARG A 1 76 ? 23.042 2.337 -20.555 1.00 97.19 76 ARG A O 1
ATOM 578 N N . LEU A 1 77 ? 22.993 2.884 -18.383 1.00 97.38 77 LEU A N 1
ATOM 579 C CA . LEU A 1 77 ? 21.633 3.406 -18.376 1.00 97.38 77 LEU A CA 1
ATOM 580 C C . LEU A 1 77 ? 21.642 4.914 -18.653 1.00 97.38 77 LEU A C 1
ATOM 582 O O . LEU A 1 77 ? 22.202 5.701 -17.884 1.00 97.38 77 LEU A O 1
ATOM 586 N N . VAL A 1 78 ? 20.999 5.334 -19.739 1.00 96.12 78 VAL A N 1
ATOM 587 C CA . VAL A 1 78 ? 20.976 6.735 -20.188 1.00 96.12 78 VAL A CA 1
ATOM 588 C C . VAL A 1 78 ? 19.592 7.139 -20.690 1.00 96.12 78 VAL A C 1
ATOM 590 O O . VAL A 1 78 ? 18.723 6.299 -20.892 1.00 96.12 78 VAL A O 1
ATOM 593 N N . LYS A 1 79 ? 19.361 8.443 -20.878 1.00 95.62 79 LYS A N 1
ATOM 594 C CA . LYS A 1 79 ? 18.140 8.921 -21.546 1.00 95.62 79 LYS A CA 1
ATOM 595 C C . LYS A 1 79 ? 18.113 8.436 -23.007 1.00 95.62 79 LYS A C 1
ATOM 597 O O . LYS A 1 79 ? 19.191 8.393 -23.604 1.00 95.62 79 LYS A O 1
ATOM 602 N N . PRO A 1 80 ? 16.930 8.183 -23.603 1.00 95.81 80 PRO A N 1
ATOM 603 C CA . PRO A 1 80 ? 16.810 7.744 -24.998 1.00 95.81 80 PRO A CA 1
ATOM 604 C C . PRO A 1 80 ? 17.609 8.605 -25.987 1.00 95.81 80 PRO A C 1
ATOM 606 O O . PRO A 1 80 ? 18.362 8.084 -26.798 1.00 95.81 80 PRO A O 1
ATOM 609 N N . SER A 1 81 ? 17.573 9.933 -25.831 1.00 96.00 81 SER A N 1
ATOM 610 C CA . SER A 1 81 ? 18.307 10.877 -26.690 1.00 96.00 81 SER A CA 1
ATOM 611 C C . SER A 1 81 ? 19.837 10.757 -26.649 1.00 96.00 81 SER A C 1
ATOM 613 O O . SER A 1 81 ? 20.519 11.390 -27.448 1.00 96.00 81 SER A O 1
ATOM 615 N N . LYS A 1 82 ? 20.399 9.982 -25.713 1.00 94.88 82 LYS A N 1
ATOM 616 C CA . LYS A 1 82 ? 21.845 9.764 -25.551 1.00 94.88 82 LYS A CA 1
ATOM 617 C C . LYS A 1 82 ? 22.303 8.373 -25.999 1.00 94.88 82 LYS A C 1
ATOM 619 O O . LYS A 1 82 ? 23.464 8.028 -25.774 1.00 94.88 82 LYS A O 1
ATOM 624 N N . CYS A 1 83 ? 21.414 7.569 -26.578 1.00 95.94 83 CYS A N 1
ATOM 625 C CA . CYS A 1 83 ? 21.751 6.258 -27.109 1.00 95.94 83 CYS A CA 1
ATOM 626 C C . CYS A 1 83 ? 21.107 6.063 -28.487 1.00 95.94 83 CYS A C 1
ATOM 628 O O . CYS A 1 83 ? 19.911 5.788 -28.548 1.00 95.94 83 CYS A O 1
ATOM 630 N N . PRO A 1 84 ? 21.868 6.195 -29.588 1.00 92.00 84 PRO A N 1
ATOM 631 C CA . PRO A 1 84 ? 21.312 6.007 -30.927 1.00 92.00 84 PRO A CA 1
ATOM 632 C C . PRO A 1 84 ? 20.853 4.562 -31.168 1.00 92.00 84 PRO A C 1
ATOM 634 O O . PRO A 1 84 ? 19.840 4.352 -31.821 1.00 92.00 84 PRO A O 1
ATOM 637 N N . ASN A 1 85 ? 21.560 3.584 -30.589 1.00 94.75 85 ASN A N 1
ATOM 638 C CA . ASN A 1 85 ? 21.285 2.155 -30.746 1.00 94.75 85 ASN A CA 1
ATOM 639 C C . ASN A 1 85 ? 21.091 1.508 -29.364 1.00 94.75 85 ASN A C 1
ATOM 641 O O . ASN A 1 85 ? 22.053 0.981 -28.796 1.00 94.75 85 ASN A O 1
ATOM 645 N N . PRO A 1 86 ? 19.892 1.615 -28.766 1.00 97.12 86 PRO A N 1
ATOM 646 C CA . PRO A 1 86 ? 19.615 1.023 -27.465 1.00 97.12 86 PRO A CA 1
ATOM 647 C C . PRO A 1 86 ? 19.611 -0.507 -27.535 1.00 97.12 86 PRO A C 1
ATOM 649 O O . PRO A 1 86 ? 19.093 -1.104 -28.476 1.00 97.12 86 PRO A O 1
ATOM 652 N N . ILE A 1 87 ? 20.155 -1.135 -26.495 1.00 97.00 87 ILE A N 1
ATOM 653 C CA . ILE A 1 87 ? 20.037 -2.575 -26.271 1.00 97.00 87 ILE A CA 1
ATOM 654 C C . ILE A 1 87 ? 18.604 -2.838 -25.813 1.00 97.00 87 ILE A C 1
A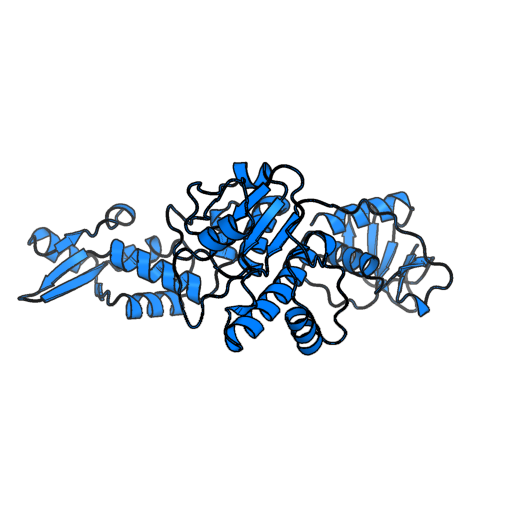TOM 656 O O . ILE A 1 87 ? 18.136 -2.261 -24.826 1.00 97.00 87 ILE A O 1
ATOM 660 N N . ARG A 1 88 ? 17.896 -3.693 -26.549 1.00 94.12 88 ARG A N 1
ATOM 661 C CA . ARG A 1 88 ? 16.527 -4.080 -26.223 1.00 94.12 88 ARG A CA 1
ATOM 662 C C . ARG A 1 88 ? 16.548 -5.049 -25.042 1.00 94.12 88 ARG A C 1
ATOM 664 O O . ARG A 1 88 ? 17.166 -6.101 -25.126 1.00 94.12 88 ARG A O 1
ATOM 671 N N . ILE A 1 89 ? 15.881 -4.670 -23.955 1.00 94.38 89 ILE A N 1
ATOM 672 C CA . ILE A 1 89 ? 15.714 -5.514 -22.769 1.00 94.38 89 ILE A CA 1
ATOM 673 C C . ILE A 1 89 ? 14.299 -6.096 -22.804 1.00 94.38 89 ILE A C 1
ATOM 675 O O . ILE A 1 89 ? 13.329 -5.353 -22.646 1.00 94.38 89 ILE A O 1
ATOM 679 N N . GLU A 1 90 ? 14.176 -7.404 -23.018 1.00 90.25 90 GLU A N 1
ATOM 680 C CA . GLU A 1 90 ? 12.887 -8.101 -23.100 1.00 90.25 90 GLU A CA 1
ATOM 681 C C . GLU A 1 90 ? 12.552 -8.788 -21.775 1.00 90.25 90 GLU A C 1
ATOM 683 O O . GLU A 1 90 ? 12.693 -9.994 -21.611 1.00 90.25 90 GLU A O 1
ATOM 688 N N . MET A 1 91 ? 12.104 -8.005 -20.793 1.00 88.25 91 MET A N 1
ATOM 689 C CA . MET A 1 91 ? 11.668 -8.576 -19.515 1.00 88.25 91 MET A CA 1
ATOM 690 C C . MET A 1 91 ? 10.262 -9.177 -19.641 1.00 88.25 91 MET A C 1
ATOM 692 O O . MET A 1 91 ? 9.380 -8.518 -20.200 1.00 88.25 91 MET A O 1
ATOM 696 N N . PRO A 1 92 ? 9.993 -10.358 -19.053 1.00 88.94 92 PRO A N 1
ATOM 697 C CA . PRO A 1 92 ? 8.633 -10.867 -18.933 1.00 88.94 92 PRO A CA 1
ATOM 698 C C . PRO A 1 92 ? 7.854 -9.987 -17.948 1.00 88.94 92 PRO A C 1
ATOM 700 O O . PRO A 1 92 ? 8.050 -10.047 -16.737 1.00 88.94 92 PRO A O 1
ATOM 703 N N . ILE A 1 93 ? 6.990 -9.116 -18.463 1.00 91.94 93 ILE A N 1
ATOM 704 C CA . ILE A 1 93 ? 6.261 -8.155 -17.634 1.00 91.94 93 ILE A CA 1
ATOM 705 C C . ILE A 1 93 ? 5.141 -8.884 -16.869 1.00 91.94 93 ILE A C 1
ATOM 707 O O . ILE A 1 93 ? 4.281 -9.499 -17.504 1.00 91.94 93 ILE A O 1
ATOM 711 N N . PRO A 1 94 ? 5.100 -8.819 -15.524 1.00 92.00 94 PRO A N 1
ATOM 712 C CA . PRO A 1 94 ? 4.055 -9.484 -14.759 1.00 92.00 94 PRO A CA 1
ATOM 713 C C . PRO A 1 94 ? 2.710 -8.783 -14.960 1.00 92.00 94 PRO A C 1
ATOM 715 O O . PRO A 1 94 ? 2.579 -7.584 -14.721 1.00 92.00 94 PRO A O 1
ATOM 718 N N . SER A 1 95 ? 1.684 -9.545 -15.334 1.00 91.12 95 SER A N 1
ATOM 719 C CA . SER A 1 95 ? 0.297 -9.061 -15.397 1.00 91.12 95 SER A CA 1
ATOM 720 C C . SER A 1 95 ? -0.446 -9.203 -14.063 1.00 91.12 95 SER A C 1
ATOM 722 O O . SER A 1 95 ? -1.509 -8.618 -13.883 1.00 91.12 95 SER A O 1
ATOM 724 N N . LYS A 1 96 ? 0.114 -9.965 -13.112 1.00 93.94 96 LYS A N 1
ATOM 725 C CA . LYS A 1 96 ? -0.501 -10.293 -11.818 1.00 93.94 96 LYS A CA 1
ATOM 726 C C . LYS A 1 96 ? 0.445 -10.013 -10.637 1.00 93.94 96 LYS A C 1
ATOM 728 O O . LYS A 1 96 ? 1.660 -10.142 -10.809 1.00 93.94 96 LYS A O 1
ATOM 733 N N . PRO A 1 97 ? -0.087 -9.688 -9.440 1.00 96.44 97 PRO A N 1
ATOM 734 C CA . PRO A 1 97 ? -1.495 -9.386 -9.160 1.00 96.44 97 PRO A CA 1
ATOM 735 C C . PRO A 1 97 ? -1.967 -8.123 -9.897 1.00 96.44 97 PRO A C 1
ATOM 737 O O . PRO A 1 97 ? -1.157 -7.264 -10.248 1.00 96.44 97 PRO A O 1
ATOM 740 N N . HIS A 1 98 ? -3.269 -8.040 -10.151 1.00 97.56 98 HIS A N 1
ATOM 741 C CA . HIS A 1 98 ? -3.915 -6.904 -10.800 1.00 97.56 98 HIS A CA 1
ATOM 742 C C . HIS A 1 98 ? -4.808 -6.170 -9.794 1.00 97.56 98 HIS A C 1
ATOM 744 O O . HIS A 1 98 ? -5.662 -6.782 -9.153 1.00 97.56 98 HIS A O 1
ATOM 750 N N . PHE A 1 99 ? -4.608 -4.866 -9.636 1.00 98.50 99 PHE A N 1
ATOM 751 C CA . PHE A 1 99 ? -5.411 -4.023 -8.756 1.00 98.50 99 PHE A CA 1
ATOM 752 C C . PHE A 1 99 ? -6.313 -3.142 -9.599 1.00 98.50 99 PHE A C 1
ATOM 754 O O . PHE A 1 99 ? -5.831 -2.424 -10.469 1.00 98.50 99 PHE A O 1
ATOM 761 N N . ILE A 1 100 ? -7.608 -3.167 -9.315 1.00 98.56 100 ILE A N 1
ATOM 762 C CA . ILE A 1 100 ? -8.589 -2.348 -10.015 1.00 98.56 100 ILE A CA 1
ATOM 763 C C . ILE A 1 100 ? -9.170 -1.354 -9.020 1.00 98.56 100 ILE A C 1
ATOM 765 O O . ILE A 1 100 ? -9.752 -1.758 -8.016 1.00 98.56 100 ILE A O 1
ATOM 769 N N . ILE A 1 101 ? -9.020 -0.063 -9.302 1.00 98.56 101 ILE A N 1
ATOM 770 C CA . ILE A 1 101 ? -9.703 1.010 -8.580 1.00 98.56 101 ILE A CA 1
ATOM 771 C C . ILE A 1 101 ? -10.894 1.440 -9.433 1.00 98.56 101 ILE A C 1
ATOM 773 O O . ILE A 1 101 ? -10.721 1.930 -10.550 1.00 98.56 101 ILE A O 1
ATOM 777 N N . ASP A 1 102 ? -12.105 1.236 -8.928 1.00 98.12 102 ASP A N 1
ATOM 778 C CA . ASP A 1 102 ? -13.323 1.619 -9.645 1.00 98.12 102 ASP A CA 1
ATOM 779 C C . ASP A 1 102 ? -13.799 3.020 -9.246 1.00 98.12 102 ASP A C 1
ATOM 781 O O . ASP A 1 102 ? -13.905 3.335 -8.059 1.00 98.12 102 ASP A O 1
ATOM 785 N N . LEU A 1 103 ? -14.075 3.861 -10.248 1.00 98.00 103 LEU A N 1
ATOM 786 C CA . LEU A 1 103 ? -14.443 5.268 -10.083 1.00 98.00 103 LEU A CA 1
ATOM 787 C C . LEU A 1 103 ? -15.927 5.556 -10.369 1.00 98.00 103 LEU A C 1
ATOM 789 O O . LEU A 1 103 ? -16.297 6.715 -10.545 1.00 98.00 103 LEU A O 1
ATOM 793 N N . THR A 1 104 ? -16.800 4.543 -10.370 1.00 97.25 104 THR A N 1
ATOM 794 C CA . THR A 1 104 ? -18.245 4.704 -10.641 1.00 97.25 104 THR A CA 1
ATOM 795 C C . THR A 1 104 ? -18.897 5.744 -9.727 1.00 97.25 104 THR A C 1
ATOM 797 O O . THR A 1 104 ? -19.768 6.493 -10.163 1.00 97.25 104 THR A O 1
ATOM 800 N N . LEU A 1 105 ? -18.459 5.831 -8.467 1.00 95.69 105 LEU A N 1
ATOM 801 C CA . LEU A 1 105 ? -18.999 6.774 -7.479 1.00 95.69 105 LEU A CA 1
ATOM 802 C C . LEU A 1 105 ? -18.306 8.149 -7.491 1.00 95.69 105 LEU A C 1
ATOM 804 O O . LEU A 1 105 ? -18.558 8.975 -6.618 1.00 95.69 105 LEU A O 1
ATOM 808 N N . TRP A 1 106 ? -17.444 8.442 -8.472 1.00 96.56 106 TRP A N 1
ATOM 809 C CA . TRP A 1 106 ? -16.709 9.713 -8.564 1.00 96.56 106 TRP A CA 1
ATOM 810 C C . TRP A 1 106 ? -17.608 10.947 -8.407 1.00 96.56 106 TRP A C 1
ATOM 812 O O . TRP A 1 106 ? -17.283 11.863 -7.651 1.00 96.56 106 TRP A O 1
ATOM 822 N N . GLY A 1 107 ? -18.762 10.948 -9.083 1.00 95.25 107 GLY A N 1
ATOM 823 C CA . GLY A 1 107 ? -19.689 12.081 -9.093 1.00 95.25 107 GLY A CA 1
ATOM 824 C C . GLY A 1 107 ? -20.287 12.428 -7.727 1.00 95.25 107 GLY A C 1
ATOM 825 O O . GLY A 1 107 ? -20.770 13.544 -7.552 1.00 95.25 107 GLY A O 1
ATOM 826 N N . GLU A 1 108 ? -20.225 11.514 -6.758 1.00 93.62 108 GLU A N 1
ATOM 827 C CA . GLU A 1 108 ? -20.819 11.684 -5.428 1.00 93.62 108 GLU A CA 1
ATOM 828 C C . GLU A 1 108 ? -19.851 12.281 -4.400 1.00 93.62 108 GLU A C 1
ATOM 830 O O . GLU A 1 108 ? -20.290 12.817 -3.383 1.00 93.62 108 GLU A O 1
ATOM 835 N N . HIS A 1 109 ? -18.550 12.258 -4.693 1.00 94.69 109 HIS A N 1
ATOM 836 C CA . HIS A 1 109 ? -17.523 12.849 -3.843 1.00 94.69 109 HIS A CA 1
ATOM 837 C C . HIS A 1 109 ? -17.593 14.378 -3.862 1.00 94.69 109 HIS A C 1
ATOM 839 O O . HIS A 1 109 ? -17.820 14.990 -4.918 1.00 94.69 109 HIS A O 1
ATOM 845 N N . THR A 1 110 ? -17.311 15.003 -2.716 1.00 94.31 110 THR A N 1
ATOM 846 C CA . THR A 1 110 ? -17.061 16.451 -2.649 1.00 94.31 110 THR A CA 1
ATOM 847 C C . THR A 1 110 ? -15.734 16.816 -3.320 1.00 94.31 110 THR A C 1
ATOM 849 O O . THR A 1 110 ? -14.901 15.953 -3.592 1.00 94.31 110 THR A O 1
ATOM 852 N N . GLU A 1 111 ? -15.488 18.101 -3.594 1.00 94.00 111 GLU A N 1
ATOM 853 C CA . GLU A 1 111 ? -14.213 18.539 -4.189 1.00 94.00 111 GLU A CA 1
ATOM 854 C C . GLU A 1 111 ? -13.004 18.133 -3.325 1.00 94.00 111 GLU A C 1
ATOM 856 O O . GLU A 1 111 ? -11.988 17.665 -3.845 1.00 94.00 111 GLU A O 1
ATOM 861 N N . THR A 1 112 ? -13.123 18.240 -1.997 1.00 94.62 112 THR A N 1
ATOM 862 C CA . THR A 1 112 ? -12.094 17.775 -1.057 1.00 94.62 112 THR A CA 1
ATOM 863 C C . THR A 1 112 ? -11.820 16.278 -1.215 1.00 94.62 112 THR A C 1
ATOM 865 O O . THR A 1 112 ? -10.661 15.860 -1.228 1.00 94.62 112 THR A O 1
ATOM 868 N N . GLU A 1 113 ? -12.873 15.469 -1.324 1.00 95.38 113 GLU A N 1
ATOM 869 C CA . GLU A 1 113 ? -12.774 14.013 -1.440 1.00 95.38 113 GLU A CA 1
ATOM 870 C C . GLU A 1 113 ? -12.232 13.588 -2.812 1.00 95.38 113 GLU A C 1
ATOM 872 O O . GLU A 1 113 ? -11.389 12.696 -2.880 1.00 95.38 113 GLU A O 1
ATOM 877 N N . ARG A 1 114 ? -12.604 14.294 -3.890 1.00 96.62 114 ARG A N 1
ATOM 878 C CA . ARG A 1 114 ? -12.037 14.127 -5.241 1.00 96.62 114 ARG A CA 1
ATOM 879 C C . ARG A 1 114 ? -10.531 14.374 -5.262 1.00 96.62 114 ARG A C 1
ATOM 881 O O . ARG A 1 114 ? -9.782 13.561 -5.804 1.00 96.62 114 ARG A O 1
ATOM 888 N N . ASN A 1 115 ? -10.077 15.463 -4.638 1.00 96.12 115 ASN A N 1
ATOM 889 C CA . ASN A 1 115 ? -8.650 15.764 -4.502 1.00 96.12 115 ASN A CA 1
ATOM 890 C C . ASN A 1 115 ? -7.916 14.649 -3.736 1.00 96.12 115 ASN A C 1
ATOM 892 O O . ASN A 1 115 ? -6.884 14.158 -4.193 1.00 96.12 115 ASN A O 1
ATOM 896 N N . GLU A 1 116 ? -8.468 14.197 -2.604 1.00 96.12 116 GLU A N 1
ATOM 897 C CA . GLU A 1 116 ? -7.867 13.120 -1.806 1.00 96.12 116 GLU A CA 1
ATOM 898 C C . GLU A 1 116 ? -7.860 11.775 -2.555 1.00 96.12 116 GLU A C 1
ATOM 900 O O . GLU A 1 116 ? -6.880 11.036 -2.467 1.00 96.12 116 GLU A O 1
ATOM 905 N N . LEU A 1 117 ? -8.891 11.460 -3.342 1.00 97.38 117 LEU A N 1
ATOM 906 C CA . LEU A 1 117 ? -8.927 10.250 -4.164 1.00 97.38 117 LEU A CA 1
ATOM 907 C C . LEU A 1 117 ? -7.818 10.254 -5.226 1.00 97.38 117 LEU A C 1
ATOM 909 O O . LEU A 1 117 ? -7.117 9.255 -5.396 1.00 97.38 117 LEU A O 1
ATOM 913 N N . VAL A 1 118 ? -7.599 11.387 -5.895 1.00 97.56 118 VAL A N 1
ATOM 914 C CA . VAL A 1 118 ? -6.516 11.551 -6.881 1.00 97.56 118 VAL A CA 1
ATOM 915 C C . VAL A 1 118 ? -5.147 11.388 -6.216 1.00 97.56 118 VAL A C 1
ATOM 917 O O . VAL A 1 118 ? -4.291 10.665 -6.733 1.00 97.56 118 VAL A O 1
ATOM 920 N N . GLU A 1 119 ? -4.944 11.980 -5.036 1.00 97.19 119 GLU A N 1
ATOM 921 C CA . GLU A 1 119 ? -3.724 11.783 -4.242 1.00 97.19 119 GLU A CA 1
ATOM 922 C C . GLU A 1 119 ? -3.505 10.304 -3.883 1.00 97.19 119 GLU A C 1
ATOM 924 O O . GLU A 1 119 ? -2.390 9.788 -4.016 1.00 97.19 119 GLU A O 1
ATOM 929 N N . GLN A 1 120 ? -4.560 9.596 -3.472 1.00 98.00 120 GLN A N 1
ATOM 930 C CA . GLN A 1 120 ? -4.495 8.169 -3.158 1.00 98.00 120 GLN A CA 1
ATOM 931 C C . GLN A 1 120 ? -4.188 7.309 -4.391 1.00 98.00 120 GLN A C 1
ATOM 933 O O . GLN A 1 120 ? -3.414 6.355 -4.281 1.00 98.00 120 GLN A O 1
ATOM 938 N N . VAL A 1 121 ? -4.714 7.647 -5.571 1.00 98.25 121 VAL A N 1
ATOM 939 C CA . VAL A 1 121 ? -4.372 6.966 -6.832 1.00 98.25 121 VAL A CA 1
ATOM 940 C C . VAL A 1 121 ? -2.896 7.182 -7.184 1.00 98.25 121 VAL A C 1
ATOM 942 O O . VAL A 1 121 ? -2.176 6.214 -7.432 1.00 98.25 121 VAL A O 1
ATOM 945 N N . LEU A 1 122 ? -2.391 8.418 -7.124 1.00 97.62 122 LEU A N 1
ATOM 946 C CA . LEU A 1 122 ? -0.974 8.720 -7.384 1.00 97.62 122 LEU A CA 1
ATOM 947 C C . LEU A 1 122 ? -0.036 8.008 -6.394 1.00 97.62 122 LEU A C 1
ATOM 949 O O . LEU A 1 122 ? 1.017 7.474 -6.772 1.00 97.62 122 LEU A O 1
ATOM 953 N N . ALA A 1 123 ? -0.433 7.950 -5.122 1.00 97.31 123 ALA A N 1
ATOM 954 C CA . ALA A 1 123 ? 0.270 7.178 -4.109 1.00 97.31 123 ALA A CA 1
ATOM 955 C C . ALA A 1 123 ? 0.223 5.670 -4.409 1.00 97.31 123 ALA A C 1
ATOM 957 O O . ALA A 1 123 ? 1.232 4.988 -4.230 1.00 97.31 123 ALA A O 1
ATOM 958 N N . SER A 1 124 ? -0.899 5.153 -4.919 1.00 98.44 124 SER A N 1
ATOM 959 C CA . SER A 1 124 ? -1.057 3.742 -5.304 1.00 98.44 124 SER A CA 1
ATOM 960 C C . SER A 1 124 ? -0.107 3.356 -6.437 1.00 98.44 124 SER A C 1
ATOM 962 O O . SER A 1 124 ? 0.568 2.335 -6.334 1.00 98.44 124 SER A O 1
ATOM 964 N N . ILE A 1 125 ? 0.061 4.213 -7.453 1.00 97.38 125 ILE A N 1
ATOM 965 C CA . ILE A 1 125 ? 1.061 4.016 -8.522 1.00 97.38 125 ILE A CA 1
ATOM 966 C C . ILE A 1 125 ? 2.464 3.882 -7.919 1.00 97.38 125 ILE A C 1
ATOM 968 O O . ILE A 1 125 ? 3.229 2.981 -8.265 1.00 97.38 125 ILE A O 1
ATOM 972 N N . SER A 1 126 ? 2.807 4.760 -6.976 1.00 95.00 126 SER A N 1
ATOM 973 C CA . SER A 1 126 ? 4.110 4.727 -6.305 1.00 95.00 126 SER A CA 1
ATOM 974 C C . SER A 1 126 ? 4.306 3.452 -5.478 1.00 95.00 126 SER A C 1
ATOM 976 O O . SER A 1 126 ? 5.400 2.889 -5.481 1.00 95.00 126 SER A O 1
ATOM 978 N N . VAL A 1 127 ? 3.255 2.969 -4.808 1.00 97.00 127 VAL A N 1
ATOM 979 C CA . VAL A 1 127 ? 3.267 1.711 -4.049 1.00 97.00 127 VAL A CA 1
ATOM 980 C C . VAL A 1 127 ? 3.471 0.511 -4.973 1.00 97.00 127 VAL A C 1
ATOM 982 O O . VAL A 1 127 ? 4.370 -0.287 -4.710 1.00 97.00 127 VAL A O 1
ATOM 985 N N . VAL A 1 128 ? 2.712 0.414 -6.068 1.00 97.25 128 VAL A N 1
ATOM 986 C CA . VAL A 1 128 ? 2.820 -0.674 -7.053 1.00 97.25 128 VAL A CA 1
ATOM 987 C C . VAL A 1 128 ? 4.229 -0.733 -7.645 1.00 97.25 128 VAL A C 1
ATOM 989 O O . VAL A 1 128 ? 4.841 -1.800 -7.667 1.00 97.25 128 VAL A O 1
ATOM 992 N N . ARG A 1 129 ? 4.813 0.415 -8.019 1.00 95.69 129 ARG A N 1
ATOM 993 C CA . ARG A 1 129 ? 6.179 0.508 -8.574 1.00 95.69 129 ARG A CA 1
ATOM 994 C C . ARG A 1 129 ? 7.277 -0.037 -7.656 1.00 95.69 129 ARG A C 1
ATOM 996 O O . ARG A 1 129 ? 8.355 -0.368 -8.152 1.00 95.69 129 ARG A O 1
ATOM 1003 N N . ARG A 1 130 ? 7.042 -0.152 -6.340 1.00 94.56 130 ARG A N 1
ATOM 1004 C CA . ARG A 1 130 ? 8.014 -0.768 -5.416 1.00 94.56 130 ARG A CA 1
ATOM 1005 C C . ARG A 1 130 ? 8.166 -2.273 -5.635 1.00 94.56 130 ARG A C 1
ATOM 1007 O O . ARG A 1 130 ? 9.228 -2.796 -5.326 1.00 94.56 130 ARG A O 1
ATOM 1014 N N . TYR A 1 131 ? 7.163 -2.948 -6.196 1.00 93.12 131 TYR A N 1
ATOM 1015 C CA . TYR A 1 131 ? 7.147 -4.409 -6.353 1.00 93.12 131 TYR A CA 1
ATOM 1016 C C . TYR A 1 131 ? 6.995 -4.852 -7.816 1.00 93.12 131 TYR A C 1
ATOM 1018 O O . TYR A 1 131 ? 7.628 -5.823 -8.235 1.00 93.12 131 TYR A O 1
ATOM 1026 N N . LEU A 1 132 ? 6.175 -4.119 -8.573 1.00 95.50 132 LEU A N 1
ATOM 1027 C CA . LEU A 1 132 ? 5.649 -4.430 -9.904 1.00 95.50 132 LEU A CA 1
ATOM 1028 C C . LEU A 1 132 ? 5.834 -3.223 -10.852 1.00 95.50 132 LEU A C 1
ATOM 1030 O O . LEU A 1 132 ? 6.837 -2.518 -10.764 1.00 95.50 132 LEU A O 1
ATOM 1034 N N . TRP A 1 133 ? 4.891 -2.959 -11.759 1.00 96.06 133 TRP A N 1
ATOM 1035 C CA . TRP A 1 133 ? 4.871 -1.773 -12.618 1.00 96.06 133 TRP A CA 1
ATOM 1036 C C . TRP A 1 133 ? 3.439 -1.249 -12.801 1.00 96.06 133 TRP A C 1
ATOM 1038 O O . TRP A 1 133 ? 2.480 -1.874 -12.361 1.00 96.06 133 TRP A O 1
ATOM 1048 N N . ASP A 1 134 ? 3.294 -0.087 -13.436 1.00 97.44 134 ASP A N 1
ATOM 1049 C CA . ASP A 1 134 ? 2.020 0.640 -13.518 1.00 97.44 134 ASP A CA 1
ATOM 1050 C C . ASP A 1 134 ? 0.873 -0.156 -14.144 1.00 97.44 134 ASP A C 1
ATOM 1052 O O . ASP A 1 134 ? -0.259 0.009 -13.707 1.00 97.44 134 ASP A O 1
ATOM 1056 N N . GLY A 1 135 ? 1.143 -1.030 -15.117 1.00 96.19 135 GLY A N 1
ATOM 1057 C CA . GLY A 1 135 ? 0.097 -1.829 -15.758 1.00 96.19 135 GLY A CA 1
ATOM 1058 C C . GLY A 1 135 ? -0.484 -2.942 -14.882 1.00 96.19 135 GLY A C 1
ATOM 1059 O O . GLY A 1 135 ? -1.400 -3.627 -15.316 1.00 96.19 135 GLY A O 1
ATOM 1060 N N . ASN A 1 136 ? 0.006 -3.119 -13.650 1.00 97.44 136 ASN A N 1
ATOM 1061 C CA . ASN A 1 136 ? -0.683 -3.902 -12.620 1.00 97.44 136 ASN A CA 1
ATOM 1062 C C . ASN A 1 136 ? -1.790 -3.109 -11.906 1.00 97.44 136 ASN A C 1
ATOM 1064 O O . ASN A 1 136 ? -2.436 -3.655 -11.013 1.00 97.44 136 ASN A O 1
ATOM 1068 N N . LEU A 1 137 ? -1.985 -1.836 -12.256 1.00 98.12 137 LEU A N 1
ATOM 1069 C CA . LEU A 1 137 ? -3.051 -0.985 -11.750 1.00 98.12 137 LEU A CA 1
ATOM 1070 C C . LEU A 1 137 ? -3.979 -0.584 -12.904 1.00 98.12 137 LEU A C 1
ATOM 1072 O O . LEU A 1 137 ? -3.529 -0.018 -13.902 1.00 98.12 137 LEU A O 1
ATOM 1076 N N . GLU A 1 138 ? -5.273 -0.829 -12.733 1.00 97.94 138 GLU A N 1
ATOM 1077 C CA . GLU A 1 138 ? -6.343 -0.352 -13.605 1.00 97.94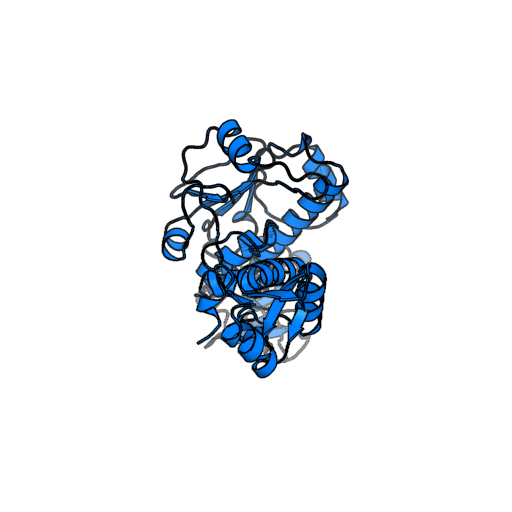 138 GLU A CA 1
ATOM 1078 C C . GLU A 1 138 ? -7.215 0.653 -12.856 1.00 97.94 138 GLU A C 1
ATOM 1080 O O . GLU A 1 138 ? -7.589 0.445 -11.700 1.00 97.94 138 GLU A O 1
ATOM 1085 N N . LEU A 1 139 ? -7.564 1.740 -13.537 1.00 98.31 139 LEU A N 1
ATOM 1086 C CA . LEU A 1 139 ? -8.669 2.606 -13.158 1.00 98.31 139 LEU A CA 1
ATOM 1087 C C . LEU A 1 139 ? -9.842 2.280 -14.082 1.00 98.31 139 LEU A C 1
ATOM 1089 O O . LEU A 1 139 ? -9.699 2.358 -15.304 1.00 98.31 139 LEU A O 1
ATOM 1093 N N . SER A 1 140 ? -10.981 1.915 -13.502 1.00 97.81 140 SER A N 1
ATOM 1094 C CA . SER A 1 140 ? -12.201 1.551 -14.236 1.00 97.81 140 SER A CA 1
ATOM 1095 C C . SER A 1 140 ? -13.304 2.587 -14.039 1.00 97.81 140 SER A C 1
ATOM 1097 O O . SER A 1 140 ? -13.279 3.356 -13.074 1.00 97.81 140 SER A O 1
ATOM 1099 N N . ASN A 1 141 ? -14.242 2.639 -14.989 1.00 97.38 141 ASN A N 1
ATOM 1100 C CA . ASN A 1 141 ? -15.295 3.652 -15.074 1.00 97.38 141 ASN A CA 1
ATOM 1101 C C . ASN A 1 141 ? -14.757 5.088 -14.945 1.00 97.38 141 ASN A C 1
ATOM 1103 O O . ASN A 1 141 ? -15.351 5.930 -14.276 1.00 97.38 141 ASN A O 1
ATOM 1107 N N . VAL A 1 142 ? -13.600 5.368 -15.559 1.00 97.62 142 VAL A N 1
ATOM 1108 C CA . VAL A 1 142 ? -12.898 6.648 -15.385 1.00 97.62 142 VAL A CA 1
ATOM 1109 C C . VAL A 1 142 ? -13.656 7.797 -16.062 1.00 97.62 142 VAL A C 1
ATOM 1111 O O . VAL A 1 142 ? -13.755 7.804 -17.294 1.00 97.62 142 VAL A O 1
ATOM 1114 N N . PRO A 1 143 ? -14.135 8.806 -15.307 1.00 97.19 143 PRO A N 1
ATOM 1115 C CA . PRO A 1 143 ? -14.755 9.984 -15.897 1.00 97.19 143 PRO A CA 1
ATOM 1116 C C . PRO A 1 143 ? -13.698 10.959 -16.431 1.00 97.19 143 PRO A C 1
ATOM 1118 O O . PRO A 1 143 ? -12.585 11.047 -15.911 1.00 97.19 143 PRO A O 1
ATOM 1121 N N . ASP A 1 144 ? -14.064 11.759 -17.434 1.00 96.94 144 ASP A N 1
ATOM 1122 C CA . ASP A 1 144 ? -13.153 12.762 -18.008 1.00 96.94 144 ASP A CA 1
ATOM 1123 C C . ASP A 1 144 ? -12.708 13.808 -16.972 1.00 96.94 144 ASP A C 1
ATOM 1125 O O . ASP A 1 144 ? -11.562 14.254 -16.997 1.00 96.94 144 ASP A O 1
ATOM 1129 N N . GLU A 1 145 ? -13.578 14.154 -16.017 1.00 97.38 145 GLU A N 1
ATOM 1130 C CA . GLU A 1 145 ? -13.234 15.051 -14.908 1.00 97.38 145 GLU A CA 1
ATOM 1131 C C . GLU A 1 145 ? -12.080 14.491 -14.060 1.00 97.38 145 GLU A C 1
ATOM 1133 O O . GLU A 1 145 ? -11.155 15.228 -13.726 1.00 97.38 145 GLU A O 1
ATOM 1138 N N . PHE A 1 146 ? -12.061 13.185 -13.773 1.00 97.44 146 PHE A N 1
ATOM 1139 C CA . PHE A 1 146 ? -10.960 12.576 -13.022 1.00 97.44 146 PHE A CA 1
ATOM 1140 C C . PHE A 1 146 ? -9.620 12.756 -13.749 1.00 97.44 146 PHE A C 1
ATOM 1142 O O . PHE A 1 146 ? -8.616 13.094 -13.123 1.00 97.44 146 PHE A O 1
ATOM 1149 N N . LEU A 1 147 ? -9.597 12.585 -15.075 1.00 95.69 147 LEU A N 1
ATOM 1150 C CA . LEU A 1 147 ? -8.382 12.770 -15.877 1.00 95.69 147 LEU A CA 1
ATOM 1151 C C . LEU A 1 147 ? -7.879 14.221 -15.835 1.00 95.69 147 LEU A C 1
ATOM 1153 O O . LEU A 1 147 ? -6.670 14.445 -15.786 1.00 95.69 147 LEU A O 1
ATOM 1157 N N . GLN A 1 148 ? -8.788 15.199 -15.793 1.00 95.38 148 GLN A N 1
ATOM 1158 C CA . GLN A 1 148 ? -8.429 16.612 -15.629 1.00 95.38 148 GLN A CA 1
ATOM 1159 C C . GLN A 1 148 ? -7.790 16.875 -14.261 1.00 95.38 148 GLN A C 1
ATOM 1161 O O . GLN A 1 148 ? -6.781 17.577 -14.174 1.00 95.38 148 GLN A O 1
ATOM 1166 N N . TYR A 1 149 ? -8.336 16.287 -13.192 1.00 96.50 149 TYR A N 1
ATOM 1167 C CA . TYR A 1 149 ? -7.721 16.374 -11.868 1.00 96.50 149 TYR A CA 1
ATOM 1168 C C . TYR A 1 149 ? -6.351 15.694 -11.857 1.00 96.50 149 TYR A C 1
ATOM 1170 O O . TYR A 1 149 ? -5.388 16.269 -11.354 1.00 96.50 149 TYR A O 1
ATOM 1178 N N . LEU A 1 150 ? -6.226 14.505 -12.446 1.00 94.19 150 LEU A N 1
ATOM 1179 C CA . LEU A 1 150 ? -4.955 13.791 -12.501 1.00 94.19 150 LEU A CA 1
ATOM 1180 C C . LEU A 1 150 ? -3.865 14.625 -13.198 1.00 94.19 150 LEU A C 1
ATOM 1182 O O . LEU A 1 150 ? -2.763 14.745 -12.660 1.00 94.19 150 LEU A O 1
ATOM 1186 N N . ASP A 1 151 ? -4.171 15.256 -14.338 1.00 93.38 151 ASP A N 1
ATOM 1187 C CA . ASP A 1 151 ? -3.226 16.142 -15.038 1.00 93.38 151 ASP A CA 1
ATOM 1188 C C . ASP A 1 151 ? -2.890 17.401 -14.221 1.00 93.38 151 ASP A C 1
ATOM 1190 O O . ASP A 1 151 ? -1.726 17.795 -14.131 1.00 93.38 151 ASP A O 1
ATOM 1194 N N . LYS A 1 152 ? -3.881 17.996 -13.542 1.00 93.12 152 LYS A N 1
ATOM 1195 C CA . LYS A 1 152 ? -3.673 19.153 -12.657 1.00 93.12 152 LYS A CA 1
ATOM 1196 C C . LYS A 1 152 ? -2.713 18.831 -11.508 1.00 93.12 152 LYS A C 1
ATOM 1198 O O . LYS A 1 152 ? -1.808 19.617 -11.230 1.00 93.12 152 LYS A O 1
ATOM 1203 N N . PHE A 1 153 ? -2.910 17.699 -10.834 1.00 90.94 153 PHE A N 1
ATOM 1204 C CA . PHE A 1 153 ? -2.125 17.301 -9.659 1.00 90.94 153 PHE A CA 1
ATOM 1205 C C . PHE A 1 153 ? -0.756 16.719 -10.017 1.00 90.94 153 PHE A C 1
ATOM 1207 O O . PHE A 1 153 ? 0.191 16.839 -9.240 1.00 90.94 153 PHE A O 1
ATOM 1214 N N . ALA A 1 154 ? -0.635 16.094 -11.186 1.00 90.25 154 ALA A N 1
ATOM 1215 C CA . ALA A 1 154 ? 0.555 15.361 -11.588 1.00 90.25 154 ALA A CA 1
ATOM 1216 C C . ALA A 1 154 ? 1.019 15.761 -12.995 1.00 90.25 154 ALA A C 1
ATOM 1218 O O . ALA A 1 154 ? 1.359 14.912 -13.820 1.00 90.25 154 ALA A O 1
ATOM 1219 N N . ARG A 1 155 ? 1.067 17.066 -13.278 1.00 88.56 155 ARG A N 1
ATOM 1220 C CA . ARG A 1 155 ? 1.461 17.573 -14.597 1.00 88.56 155 ARG A CA 1
ATOM 1221 C C . ARG A 1 155 ? 2.838 17.049 -15.008 1.00 88.56 155 ARG A C 1
ATOM 1223 O O . ARG A 1 155 ? 3.834 17.249 -14.312 1.00 88.56 155 ARG A O 1
ATOM 1230 N N . GLY A 1 156 ? 2.901 16.382 -16.161 1.00 83.00 156 GLY A N 1
ATOM 1231 C CA . GLY A 1 156 ? 4.132 15.762 -16.668 1.00 83.00 156 GLY A CA 1
ATOM 1232 C C . GLY A 1 156 ? 4.539 14.464 -15.955 1.00 83.00 156 GLY A C 1
ATOM 1233 O O . GLY A 1 156 ? 5.637 13.951 -16.187 1.00 83.00 156 GLY A O 1
ATOM 1234 N N . PHE A 1 157 ? 3.680 13.902 -15.100 1.00 88.56 157 PHE A N 1
ATOM 1235 C CA . PHE A 1 157 ? 3.906 12.608 -14.471 1.00 88.56 157 PHE A CA 1
ATOM 1236 C C . PHE A 1 157 ? 3.663 11.468 -15.462 1.00 88.56 157 PHE A C 1
ATOM 1238 O O . PHE A 1 157 ? 2.538 11.042 -15.715 1.00 88.56 157 PHE A O 1
ATOM 1245 N N . THR A 1 158 ? 4.752 10.921 -15.999 1.00 90.25 158 THR A N 1
ATOM 1246 C CA . THR A 1 158 ? 4.683 9.725 -16.842 1.00 90.25 158 THR A CA 1
ATOM 1247 C C . THR A 1 158 ? 4.245 8.515 -16.021 1.00 90.25 158 THR A C 1
ATOM 1249 O O . THR A 1 158 ? 4.908 8.146 -15.037 1.00 90.25 158 THR A O 1
ATOM 1252 N N . ASN A 1 159 ? 3.169 7.881 -16.468 1.00 93.94 159 ASN A N 1
ATOM 1253 C CA . ASN A 1 159 ? 2.665 6.617 -15.960 1.00 93.94 159 ASN A CA 1
ATOM 1254 C C . ASN A 1 159 ? 2.101 5.771 -17.109 1.00 93.94 159 ASN A C 1
ATOM 1256 O O . ASN A 1 159 ? 1.867 6.289 -18.199 1.00 93.94 159 ASN A O 1
ATOM 1260 N N . ALA A 1 160 ? 1.927 4.482 -16.850 1.00 95.44 160 ALA A N 1
ATOM 1261 C CA . ALA A 1 160 ? 1.342 3.520 -17.780 1.00 95.44 160 ALA A CA 1
ATOM 1262 C C . ALA A 1 160 ? 0.212 2.722 -17.108 1.00 95.44 160 ALA A C 1
ATOM 1264 O O . ALA A 1 160 ? 0.071 1.523 -17.332 1.00 95.44 160 ALA A O 1
ATOM 1265 N N . VAL A 1 161 ? -0.545 3.390 -16.230 1.00 96.69 161 VAL A N 1
ATOM 1266 C CA . VAL A 1 161 ? -1.726 2.810 -15.581 1.00 96.69 161 VAL A CA 1
ATOM 1267 C C . VAL A 1 161 ? -2.760 2.484 -16.650 1.00 96.69 161 VAL A C 1
ATOM 1269 O O . VAL A 1 161 ? -2.945 3.253 -17.597 1.00 96.69 161 VAL A O 1
ATOM 1272 N N . VAL A 1 162 ? -3.445 1.353 -16.506 1.00 96.38 162 VAL A N 1
ATOM 1273 C CA . VAL A 1 162 ? -4.517 0.975 -17.427 1.00 96.38 162 VAL A CA 1
ATOM 1274 C C . VAL A 1 162 ? -5.724 1.874 -17.158 1.00 96.38 162 VAL A C 1
ATOM 1276 O O . VAL A 1 162 ? -6.295 1.851 -16.073 1.00 96.38 162 VAL A O 1
ATOM 1279 N N . ILE A 1 163 ? -6.112 2.692 -18.138 1.00 96.44 163 ILE A N 1
ATOM 1280 C CA . ILE A 1 163 ? -7.294 3.559 -18.051 1.00 96.44 163 ILE A CA 1
ATOM 1281 C C . ILE A 1 163 ? -8.428 2.925 -18.850 1.00 96.44 163 ILE A C 1
ATOM 1283 O O . ILE A 1 163 ? -8.354 2.816 -20.075 1.00 96.44 163 ILE A O 1
ATOM 1287 N N . ASN A 1 164 ? -9.493 2.536 -18.156 1.00 94.88 164 ASN A N 1
ATOM 1288 C CA . ASN A 1 164 ? -10.680 1.931 -18.736 1.00 94.88 164 ASN A CA 1
ATOM 1289 C C . ASN A 1 164 ? -11.908 2.816 -18.459 1.00 94.88 164 ASN A C 1
ATOM 1291 O O . ASN A 1 164 ? -12.284 3.051 -17.313 1.00 94.88 164 ASN A O 1
ATOM 1295 N N . LYS A 1 165 ? -12.549 3.320 -19.522 1.00 94.56 165 LYS A N 1
ATOM 1296 C CA . LYS A 1 165 ? -13.769 4.142 -19.405 1.00 94.56 165 LYS A CA 1
ATOM 1297 C C . LYS A 1 165 ? -15.028 3.328 -19.083 1.00 94.56 165 LYS A C 1
ATOM 1299 O O . LYS A 1 165 ? -16.051 3.921 -18.766 1.00 94.56 165 LYS A O 1
ATOM 1304 N N . GLY A 1 166 ? -14.973 2.003 -19.201 1.00 93.06 166 GLY A N 1
ATOM 1305 C CA . GLY A 1 166 ? -16.089 1.110 -18.900 1.00 93.06 166 GLY A CA 1
ATOM 1306 C C . GLY A 1 166 ? -15.888 0.314 -17.614 1.00 93.06 166 GLY A C 1
ATOM 1307 O O . GLY A 1 166 ? -14.965 0.568 -16.837 1.00 93.06 166 GLY A O 1
ATOM 1308 N N . ALA A 1 167 ? -16.752 -0.687 -17.444 1.00 89.69 167 ALA A N 1
ATOM 1309 C CA . ALA A 1 167 ? -16.723 -1.621 -16.327 1.00 89.69 167 ALA A CA 1
ATOM 1310 C C . ALA A 1 167 ? -15.351 -2.312 -16.167 1.00 89.69 167 ALA A C 1
ATOM 1312 O O . ALA A 1 167 ? -14.645 -2.513 -17.166 1.00 89.69 167 ALA A O 1
ATOM 1313 N N . PRO A 1 168 ? -14.984 -2.697 -14.930 1.00 90.06 168 PRO A N 1
ATOM 1314 C CA . PRO A 1 168 ? -13.705 -3.334 -14.637 1.00 90.06 168 PRO A CA 1
ATOM 1315 C C . PRO A 1 168 ? -13.522 -4.633 -15.427 1.00 90.06 168 PRO A C 1
ATOM 1317 O O . PRO A 1 168 ? -14.448 -5.440 -15.547 1.00 90.06 168 PRO A O 1
ATOM 1320 N N . ARG A 1 169 ? -12.310 -4.862 -15.944 1.00 86.75 169 ARG A N 1
ATOM 1321 C CA . ARG A 1 169 ? -11.966 -6.119 -16.625 1.00 86.75 169 ARG A CA 1
ATOM 1322 C C . ARG A 1 169 ? -11.590 -7.183 -15.603 1.00 86.75 169 ARG A C 1
ATOM 1324 O O . ARG A 1 169 ? -10.545 -7.115 -14.961 1.00 86.75 169 ARG A O 1
ATOM 1331 N N . ILE A 1 170 ? -12.465 -8.169 -15.445 1.00 88.44 170 ILE A N 1
ATOM 1332 C CA . ILE A 1 170 ? -12.305 -9.239 -14.459 1.00 88.44 170 ILE A CA 1
ATOM 1333 C C . ILE A 1 170 ? -11.720 -10.466 -15.150 1.00 88.44 170 ILE A C 1
ATOM 1335 O O . ILE A 1 170 ? -12.385 -11.095 -15.971 1.00 88.44 170 ILE A O 1
ATOM 1339 N N . GLU A 1 171 ? -10.487 -10.822 -14.791 1.00 85.94 171 GLU A N 1
ATOM 1340 C CA . GLU A 1 171 ? -9.784 -11.980 -15.342 1.00 85.94 171 GLU A CA 1
ATOM 1341 C C . GLU A 1 171 ? -9.220 -12.871 -14.228 1.00 85.94 171 GLU A C 1
ATOM 1343 O O . GLU A 1 171 ? -8.371 -12.465 -13.434 1.00 85.94 171 GLU A O 1
ATOM 1348 N N . GLY A 1 172 ? -9.645 -14.135 -14.204 1.00 92.94 172 GLY A N 1
ATOM 1349 C CA . GLY A 1 172 ? -9.193 -15.115 -13.216 1.00 92.94 172 GLY A CA 1
ATOM 1350 C C . GLY A 1 172 ? -9.764 -14.901 -11.804 1.00 92.94 172 GLY A C 1
ATOM 1351 O O . GLY A 1 172 ? -10.743 -14.170 -11.624 1.00 92.94 172 GLY A O 1
ATOM 1352 N N . PRO A 1 173 ? -9.183 -15.571 -10.790 1.00 97.25 173 PRO A N 1
ATOM 1353 C CA . PRO A 1 173 ? -9.628 -15.463 -9.402 1.00 97.25 173 PRO A CA 1
ATOM 1354 C C . PRO A 1 173 ? -9.612 -14.012 -8.913 1.00 97.25 173 PRO A C 1
ATOM 1356 O O . PRO A 1 173 ? -8.559 -13.370 -8.879 1.00 97.25 173 PRO A O 1
ATOM 1359 N N . THR A 1 174 ? -10.785 -13.504 -8.536 1.00 98.12 174 THR A N 1
ATOM 1360 C CA . THR A 1 174 ? -11.006 -12.088 -8.218 1.00 98.12 174 THR A CA 1
ATOM 1361 C C . THR A 1 174 ? -11.741 -11.930 -6.895 1.00 98.12 174 THR A C 1
ATOM 1363 O O . THR A 1 174 ? -12.648 -12.705 -6.600 1.00 98.12 174 THR A O 1
ATOM 1366 N N . VAL A 1 175 ? -11.392 -10.890 -6.139 1.00 98.25 175 VAL A N 1
ATOM 1367 C CA . VAL A 1 175 ? -12.061 -10.487 -4.897 1.00 98.25 175 VAL A CA 1
ATOM 1368 C C . VAL A 1 175 ? -12.339 -8.987 -4.904 1.00 98.25 175 VAL A C 1
ATOM 1370 O O . VAL A 1 175 ? -11.533 -8.204 -5.406 1.00 98.25 175 VAL A O 1
ATOM 1373 N N . MET A 1 176 ? -13.468 -8.576 -4.327 1.00 97.94 176 MET A N 1
ATOM 1374 C CA . MET A 1 176 ? -13.720 -7.178 -3.987 1.00 97.94 176 MET A CA 1
ATOM 1375 C C . MET A 1 176 ? -13.397 -6.937 -2.516 1.00 97.94 176 MET A C 1
ATOM 1377 O O . MET A 1 176 ? -13.888 -7.652 -1.639 1.00 97.94 176 MET A O 1
ATOM 1381 N N . LEU A 1 177 ? -12.576 -5.925 -2.252 1.00 98.00 177 LEU A N 1
ATOM 1382 C CA . LEU A 1 177 ? -12.235 -5.511 -0.900 1.00 98.00 177 LEU A CA 1
ATOM 1383 C C . LEU A 1 177 ? -13.317 -4.588 -0.360 1.00 98.00 177 LEU A C 1
ATOM 1385 O O . LEU A 1 177 ? -13.596 -3.531 -0.923 1.00 98.00 177 LEU A O 1
ATOM 1389 N N . ASP A 1 178 ? -13.926 -5.015 0.738 1.00 96.44 178 ASP A N 1
ATOM 1390 C CA . ASP A 1 178 ? -15.073 -4.361 1.343 1.00 96.44 178 ASP A CA 1
ATOM 1391 C C . ASP A 1 178 ? -15.041 -4.563 2.854 1.00 96.44 178 ASP A C 1
ATOM 1393 O O . ASP A 1 178 ? -15.074 -5.698 3.316 1.00 96.44 178 ASP A O 1
ATOM 1397 N N . ALA A 1 179 ? -15.005 -3.479 3.633 1.00 94.19 179 ALA A N 1
ATOM 1398 C CA . ALA A 1 179 ? -14.992 -3.541 5.095 1.00 94.19 179 ALA A CA 1
ATOM 1399 C C . ALA A 1 179 ? -16.246 -4.216 5.690 1.00 94.19 179 ALA A C 1
ATOM 1401 O O . ALA A 1 179 ? -16.190 -4.726 6.809 1.00 94.19 179 ALA A O 1
ATOM 1402 N N . GLU A 1 180 ? -17.354 -4.246 4.944 1.00 94.19 180 GLU A N 1
ATOM 1403 C CA . GLU A 1 180 ? -18.617 -4.900 5.306 1.00 94.19 180 GLU A CA 1
ATOM 1404 C C . GLU A 1 180 ? -18.830 -6.225 4.546 1.00 94.19 180 GLU A C 1
ATOM 1406 O O . GLU A 1 180 ? -19.930 -6.774 4.549 1.00 94.19 180 GLU A O 1
ATOM 1411 N N . GLY A 1 181 ? -17.805 -6.730 3.850 1.00 95.38 181 GLY A N 1
ATOM 1412 C CA . GLY A 1 181 ? -17.863 -8.001 3.129 1.00 95.38 181 GLY A CA 1
ATOM 1413 C C . GLY A 1 181 ? -17.988 -9.205 4.064 1.00 95.38 181 GLY A C 1
ATOM 1414 O O . GLY A 1 181 ? -17.526 -9.159 5.203 1.00 95.38 181 GLY A O 1
ATOM 1415 N N . ASP A 1 182 ? -18.581 -10.298 3.585 1.00 95.06 182 ASP A N 1
ATOM 1416 C CA . ASP A 1 182 ? -18.933 -11.459 4.413 1.00 95.06 182 ASP A CA 1
ATOM 1417 C C . ASP A 1 182 ? -17.736 -12.383 4.710 1.00 95.06 182 ASP A C 1
ATOM 1419 O O . ASP A 1 182 ? -17.687 -12.998 5.780 1.00 95.06 182 ASP A O 1
ATOM 1423 N N . CYS A 1 183 ? -16.727 -12.440 3.830 1.00 96.94 183 CYS A N 1
ATOM 1424 C CA . CYS A 1 183 ? -15.489 -13.197 4.072 1.00 96.94 183 CYS A CA 1
ATOM 1425 C C . CYS A 1 183 ? -14.412 -12.356 4.762 1.00 96.94 183 CYS A C 1
ATOM 1427 O O . CYS A 1 183 ? -14.309 -11.154 4.542 1.00 96.94 183 CYS A O 1
ATOM 1429 N N . VAL A 1 184 ? -13.568 -12.998 5.572 1.00 98.19 184 VAL A N 1
ATOM 1430 C CA . VAL A 1 184 ? -12.351 -12.380 6.119 1.00 98.19 184 VAL A CA 1
ATOM 1431 C C . VAL A 1 184 ? -11.184 -12.758 5.220 1.00 98.19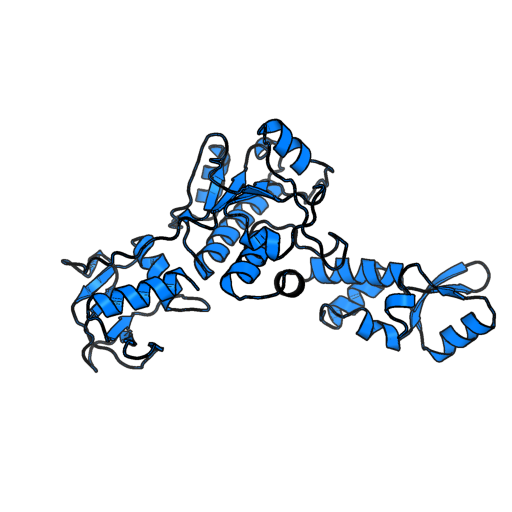 184 VAL A C 1
ATOM 1433 O O . VAL A 1 184 ? -10.904 -13.941 5.038 1.00 98.19 184 VAL A O 1
ATOM 1436 N N . LEU A 1 185 ? -10.517 -11.758 4.650 1.00 97.94 185 LEU A N 1
ATOM 1437 C CA . LEU A 1 185 ? -9.327 -11.967 3.840 1.00 97.94 185 LEU A CA 1
ATOM 1438 C C . LEU A 1 185 ? -8.171 -12.423 4.741 1.00 97.94 185 LEU A C 1
ATOM 1440 O O . LEU A 1 185 ? -7.897 -11.793 5.761 1.00 97.94 185 LEU A O 1
ATOM 1444 N N . ASN A 1 186 ? -7.492 -13.497 4.350 1.00 97.25 186 ASN A N 1
ATOM 1445 C CA . ASN A 1 186 ? -6.291 -14.015 5.003 1.00 97.25 186 ASN A CA 1
ATOM 1446 C C . ASN A 1 186 ? -5.181 -14.244 3.962 1.00 97.25 186 ASN A C 1
ATOM 1448 O O . ASN A 1 186 ? -5.385 -14.044 2.764 1.00 97.25 186 ASN A O 1
ATOM 1452 N N . GLU A 1 187 ? -4.002 -14.658 4.408 1.00 97.81 187 GLU A N 1
ATOM 1453 C CA . GLU A 1 187 ? -2.828 -14.862 3.560 1.00 97.81 187 GLU A CA 1
ATOM 1454 C C . GLU A 1 187 ? -3.046 -15.953 2.507 1.00 97.81 187 GLU A C 1
ATOM 1456 O O . GLU A 1 187 ? -2.571 -15.812 1.382 1.00 97.81 187 GLU A O 1
ATOM 1461 N N . VAL A 1 188 ? -3.785 -17.016 2.839 1.00 97.06 188 VAL A N 1
ATOM 1462 C CA . VAL A 1 188 ? -4.116 -18.092 1.889 1.00 97.06 188 VAL A CA 1
ATOM 1463 C C . VAL A 1 188 ? -4.954 -17.526 0.744 1.00 97.06 188 VAL A C 1
ATOM 1465 O O . VAL A 1 188 ? -4.553 -17.619 -0.411 1.00 97.06 188 VAL A O 1
ATOM 1468 N N . LEU A 1 189 ? -6.046 -16.830 1.069 1.00 97.56 189 LEU A N 1
ATOM 1469 C CA . LEU A 1 189 ? -6.919 -16.188 0.087 1.00 97.56 189 LEU A CA 1
ATOM 1470 C C . LEU A 1 189 ? -6.175 -15.136 -0.748 1.00 97.56 189 LEU A C 1
ATOM 1472 O O . LEU A 1 189 ? -6.377 -15.055 -1.955 1.00 97.56 189 LEU A O 1
ATOM 1476 N N . ILE A 1 190 ? -5.282 -14.348 -0.137 1.00 97.88 190 ILE A N 1
ATOM 1477 C CA . ILE A 1 190 ? -4.452 -13.373 -0.865 1.00 97.88 190 ILE A CA 1
ATOM 1478 C C . ILE A 1 190 ? -3.596 -14.057 -1.939 1.00 97.88 190 ILE A C 1
ATOM 1480 O O . ILE A 1 190 ? -3.440 -13.497 -3.019 1.00 97.88 190 ILE A O 1
ATOM 1484 N N . ASN A 1 191 ? -3.064 -15.252 -1.668 1.00 96.00 191 ASN A N 1
ATOM 1485 C CA . ASN A 1 191 ? -2.276 -16.007 -2.645 1.00 96.00 191 ASN A CA 1
ATOM 1486 C C . ASN A 1 191 ? -3.138 -16.690 -3.724 1.00 96.00 191 ASN A C 1
ATOM 1488 O O . ASN A 1 191 ? -2.642 -16.953 -4.818 1.00 96.00 191 ASN A O 1
ATOM 1492 N N . GLU A 1 192 ? -4.410 -16.975 -3.440 1.00 96.69 192 GLU A N 1
ATOM 1493 C CA . GLU A 1 192 ? -5.347 -17.569 -4.402 1.00 96.69 192 GLU A CA 1
ATOM 1494 C C . GLU A 1 192 ? -5.913 -16.542 -5.393 1.00 96.69 192 GLU A C 1
ATOM 1496 O O . GLU A 1 192 ? -6.165 -16.868 -6.557 1.00 96.69 192 GLU A O 1
ATOM 1501 N N . PHE A 1 193 ? -6.111 -15.296 -4.955 1.00 97.75 193 PHE A N 1
ATOM 1502 C CA . PHE A 1 193 ? -6.627 -14.233 -5.811 1.00 97.75 193 PHE A CA 1
ATOM 1503 C C . PHE A 1 193 ? -5.536 -13.621 -6.691 1.00 97.75 193 PHE A C 1
ATOM 1505 O O . PHE A 1 193 ? -4.466 -13.229 -6.232 1.00 97.75 193 PHE A O 1
ATOM 1512 N N . SER A 1 194 ? -5.840 -13.461 -7.981 1.00 96.50 194 SER A N 1
ATOM 1513 C CA . SER A 1 194 ? -4.981 -12.724 -8.910 1.00 96.50 194 SER A CA 1
ATOM 1514 C C . SER A 1 194 ? -5.424 -11.289 -9.158 1.00 96.50 194 SER A C 1
ATOM 1516 O O . SER A 1 194 ? -4.629 -10.505 -9.679 1.00 96.50 194 SER A O 1
ATOM 1518 N N . THR A 1 195 ? -6.661 -10.947 -8.795 1.00 98.12 195 THR A N 1
ATOM 1519 C CA . THR A 1 195 ? -7.249 -9.628 -9.041 1.00 98.12 195 THR A CA 1
ATOM 1520 C C . THR A 1 195 ? -7.976 -9.108 -7.806 1.00 98.12 195 THR A C 1
ATOM 1522 O O . THR A 1 195 ? -8.785 -9.814 -7.203 1.00 98.12 195 THR A O 1
ATOM 1525 N N . PHE A 1 196 ? -7.707 -7.853 -7.449 1.00 98.56 196 PHE A N 1
ATOM 1526 C CA . PHE A 1 196 ? -8.268 -7.178 -6.282 1.00 98.56 196 PHE A CA 1
ATOM 1527 C C . PHE A 1 196 ? -9.002 -5.915 -6.727 1.00 98.56 196 PHE A C 1
ATOM 1529 O O . PHE A 1 196 ? -8.379 -4.972 -7.216 1.00 98.56 196 PHE A O 1
ATOM 1536 N N . ILE A 1 197 ? -10.322 -5.896 -6.554 1.00 98.44 197 ILE A N 1
ATOM 1537 C CA . ILE A 1 197 ? -11.165 -4.732 -6.835 1.00 98.44 197 ILE A CA 1
ATOM 1538 C C . ILE A 1 197 ? -11.292 -3.905 -5.558 1.00 98.44 197 ILE A C 1
ATOM 1540 O O . ILE A 1 197 ? -11.647 -4.428 -4.500 1.00 98.44 197 ILE A O 1
ATOM 1544 N N . ILE A 1 198 ? -11.024 -2.610 -5.667 1.00 97.94 198 ILE A N 1
ATOM 1545 C CA . ILE A 1 198 ? -11.104 -1.634 -4.586 1.00 97.94 198 ILE A CA 1
ATOM 1546 C C . ILE A 1 198 ? -11.993 -0.488 -5.071 1.00 97.94 198 ILE A C 1
ATOM 1548 O O . ILE A 1 198 ? -11.777 0.061 -6.150 1.00 97.94 198 ILE A O 1
ATOM 1552 N N . GLY A 1 199 ? -13.008 -0.119 -4.292 1.00 95.62 199 GLY A N 1
ATOM 1553 C CA . GLY A 1 199 ? -13.804 1.065 -4.608 1.00 95.62 199 GLY A CA 1
ATOM 1554 C C . GLY A 1 199 ? -12.972 2.329 -4.419 1.00 95.62 199 GLY A C 1
ATOM 1555 O O . GLY A 1 199 ? -12.354 2.495 -3.370 1.00 95.62 199 GLY A O 1
ATOM 1556 N N . GLY A 1 200 ? -12.966 3.229 -5.401 1.00 93.69 200 GLY A N 1
ATOM 1557 C CA . GLY A 1 200 ? -12.420 4.578 -5.261 1.00 93.69 200 GLY A CA 1
ATOM 1558 C C . GLY A 1 200 ? -13.343 5.451 -4.417 1.00 93.69 200 GLY A C 1
ATOM 1559 O O . GLY A 1 200 ? -13.948 6.375 -4.944 1.00 93.69 200 GLY A O 1
ATOM 1560 N N . ILE A 1 201 ? -13.489 5.100 -3.138 1.00 90.81 201 ILE A N 1
ATOM 1561 C CA . ILE A 1 201 ? -14.410 5.708 -2.173 1.00 90.81 201 ILE A CA 1
ATOM 1562 C C . ILE A 1 201 ? -13.584 6.442 -1.112 1.00 90.81 201 ILE A C 1
ATOM 1564 O O . ILE A 1 201 ? -12.626 5.882 -0.571 1.00 90.81 201 ILE A O 1
ATOM 1568 N N . VAL A 1 202 ? -13.935 7.695 -0.820 1.00 87.62 202 VAL A N 1
ATOM 1569 C CA . VAL A 1 202 ? -13.270 8.519 0.200 1.00 87.62 202 VAL A CA 1
ATOM 1570 C C . VAL A 1 202 ? -14.298 9.104 1.167 1.00 87.62 202 VAL A C 1
ATOM 1572 O O . VAL A 1 202 ? -14.914 10.123 0.884 1.00 87.62 202 VAL A O 1
ATOM 1575 N N . ASP A 1 203 ? -14.374 8.521 2.362 1.00 78.50 203 ASP A N 1
ATOM 1576 C CA . ASP A 1 203 ? -15.362 8.871 3.395 1.00 78.50 203 ASP A CA 1
ATOM 1577 C C . ASP A 1 203 ? -14.798 9.857 4.428 1.00 78.50 203 ASP A C 1
ATOM 1579 O O . ASP A 1 203 ? -14.662 9.561 5.629 1.00 78.50 203 ASP A O 1
ATOM 1583 N N . LYS A 1 204 ? -14.392 11.041 3.964 1.00 74.88 204 LYS A N 1
ATOM 1584 C CA . LYS A 1 204 ? -13.744 12.040 4.826 1.00 74.88 204 LYS A CA 1
ATOM 1585 C C . LYS A 1 204 ? -14.753 12.960 5.492 1.00 74.88 204 LYS A C 1
ATOM 1587 O O . LYS A 1 204 ? -14.685 13.155 6.708 1.00 74.88 204 LYS A O 1
ATOM 1592 N N . GLU A 1 205 ? -15.632 13.565 4.698 1.00 70.94 205 GLU A N 1
ATOM 1593 C CA . GLU A 1 205 ? -16.594 14.561 5.173 1.00 70.94 205 GLU A CA 1
ATOM 1594 C C . GLU A 1 205 ? -17.909 13.888 5.563 1.00 70.94 205 GLU A C 1
ATOM 1596 O O . GLU A 1 205 ? -18.536 14.266 6.558 1.00 70.94 205 GLU A O 1
ATOM 1601 N N . ARG A 1 206 ? -18.294 12.838 4.829 1.00 67.38 206 ARG A N 1
ATOM 1602 C CA . ARG A 1 206 ? -19.461 12.006 5.123 1.00 67.38 206 ARG A CA 1
ATOM 1603 C C . ARG A 1 206 ? -19.031 10.549 5.190 1.00 67.38 206 ARG A C 1
ATOM 1605 O O . ARG A 1 206 ? -18.441 10.028 4.261 1.00 67.38 206 ARG A O 1
ATOM 1612 N N . ARG A 1 207 ? -19.336 9.886 6.306 1.00 73.25 207 ARG A N 1
ATOM 1613 C CA . ARG A 1 207 ? -19.182 8.432 6.422 1.00 73.25 207 ARG A CA 1
ATOM 1614 C C . ARG A 1 207 ? -20.500 7.783 6.064 1.00 73.25 207 ARG A C 1
ATOM 1616 O O . ARG A 1 207 ? -21.436 7.833 6.868 1.00 73.25 207 ARG A O 1
ATOM 1623 N N . VAL A 1 208 ? -20.576 7.202 4.877 1.00 78.25 208 VAL A N 1
ATOM 1624 C CA . VAL A 1 208 ? -21.785 6.543 4.396 1.00 78.25 208 VAL A CA 1
ATOM 1625 C C . VAL A 1 208 ? -21.569 5.038 4.513 1.00 78.25 208 VAL A C 1
ATOM 1627 O O . VAL A 1 208 ? -20.655 4.458 3.943 1.00 78.25 208 VAL A O 1
ATOM 1630 N N . LYS A 1 209 ? -22.401 4.373 5.315 1.00 83.81 209 LYS A N 1
ATOM 1631 C CA . LYS A 1 209 ? -22.306 2.914 5.456 1.00 83.81 209 LYS A CA 1
ATOM 1632 C C . LYS A 1 209 ? -22.796 2.223 4.185 1.00 83.81 209 LYS A C 1
ATOM 1634 O O . LYS A 1 209 ? -23.781 2.656 3.588 1.00 83.81 209 LYS A O 1
ATOM 1639 N N . GLY A 1 210 ? -22.151 1.118 3.819 1.00 87.94 210 GLY A N 1
ATOM 1640 C CA . GLY A 1 210 ? -22.571 0.270 2.705 1.00 87.94 210 GLY A CA 1
ATOM 1641 C C . GLY A 1 210 ? -22.278 0.795 1.294 1.00 87.94 210 GLY A C 1
ATOM 1642 O O . GLY A 1 210 ? -22.828 0.238 0.339 1.00 87.94 210 GLY A O 1
ATOM 1643 N N . GLU A 1 211 ? -21.432 1.816 1.113 1.00 91.75 211 GLU A N 1
ATOM 1644 C CA . GLU A 1 211 ? -21.095 2.335 -0.225 1.00 91.75 211 GLU A CA 1
ATOM 1645 C C . GLU A 1 211 ? -20.386 1.311 -1.101 1.00 91.75 211 GLU A C 1
ATOM 1647 O O . GLU A 1 211 ? -20.786 1.102 -2.243 1.00 91.75 211 GLU A O 1
ATOM 1652 N N . THR A 1 212 ? -19.409 0.592 -0.553 1.00 92.44 212 THR A N 1
ATOM 1653 C CA . THR A 1 212 ? -18.721 -0.491 -1.265 1.00 92.44 212 THR A CA 1
ATOM 1654 C C . THR A 1 212 ? -19.697 -1.601 -1.664 1.00 92.44 212 THR A C 1
ATOM 1656 O O . THR A 1 212 ? -19.681 -2.076 -2.800 1.00 92.44 212 THR A O 1
ATOM 1659 N N . GLY A 1 213 ? -20.648 -1.945 -0.788 1.00 94.56 213 GLY A N 1
ATOM 1660 C CA . GLY A 1 213 ? -21.727 -2.880 -1.110 1.00 94.56 213 GLY A CA 1
ATOM 1661 C C . GLY A 1 213 ? -22.688 -2.355 -2.184 1.00 94.56 213 GLY A C 1
ATOM 1662 O O . GLY A 1 213 ? -23.198 -3.134 -2.992 1.00 94.56 213 GLY A O 1
ATOM 1663 N N . ARG A 1 214 ? -22.945 -1.041 -2.230 1.00 95.31 214 ARG A N 1
ATOM 1664 C CA . ARG A 1 214 ? -23.720 -0.401 -3.304 1.00 95.31 214 ARG A CA 1
ATOM 1665 C C . ARG A 1 214 ? -22.960 -0.431 -4.624 1.00 95.31 214 ARG A C 1
ATOM 1667 O O . ARG A 1 214 ? -23.546 -0.840 -5.623 1.00 95.31 214 ARG A O 1
ATOM 1674 N N . LEU A 1 215 ? -21.680 -0.070 -4.616 1.00 96.12 215 LEU A N 1
ATOM 1675 C CA . LEU A 1 215 ? -20.795 -0.144 -5.771 1.00 96.12 215 LEU A CA 1
ATOM 1676 C C . LEU A 1 215 ? -20.768 -1.562 -6.353 1.00 96.12 215 LEU A C 1
ATOM 1678 O O . LEU A 1 215 ? -20.988 -1.740 -7.547 1.00 96.12 215 LEU A O 1
ATOM 1682 N N . TYR A 1 216 ? -20.611 -2.575 -5.498 1.00 96.62 216 TYR A N 1
ATOM 1683 C CA . TYR A 1 216 ? -20.659 -3.984 -5.891 1.00 96.62 216 TYR A CA 1
ATOM 1684 C C . TYR A 1 216 ? -21.936 -4.332 -6.678 1.00 96.62 216 TYR A C 1
ATOM 1686 O O . TYR A 1 216 ? -21.872 -5.021 -7.697 1.00 96.62 216 TYR A O 1
ATOM 1694 N N . ARG A 1 217 ? -23.099 -3.824 -6.236 1.00 96.44 217 ARG A N 1
ATOM 1695 C CA . ARG A 1 217 ? -24.386 -4.022 -6.927 1.00 96.44 217 ARG A CA 1
ATOM 1696 C C . ARG A 1 217 ? -24.480 -3.240 -8.236 1.00 96.44 217 ARG A C 1
ATOM 1698 O O . ARG A 1 217 ? -24.966 -3.799 -9.212 1.00 96.44 217 ARG A O 1
ATOM 1705 N N . LEU A 1 218 ? -24.025 -1.985 -8.264 1.00 96.25 218 LEU A N 1
ATOM 1706 C CA . LEU A 1 218 ? -24.033 -1.142 -9.470 1.00 96.25 218 LEU A CA 1
ATOM 1707 C C . LEU A 1 218 ? -23.189 -1.748 -10.594 1.00 96.25 218 LEU A C 1
ATOM 1709 O O . LEU A 1 218 ? -23.599 -1.736 -11.749 1.00 96.25 218 LEU A O 1
ATOM 1713 N N . LEU A 1 219 ? -22.047 -2.331 -10.236 1.00 95.25 219 LEU A N 1
ATOM 1714 C CA . LEU A 1 219 ? -21.160 -3.030 -11.161 1.00 95.25 219 LEU A CA 1
ATOM 1715 C C . LEU A 1 219 ? -21.657 -4.434 -11.544 1.00 95.25 219 LEU A C 1
ATOM 1717 O O . LEU A 1 219 ? -21.054 -5.082 -12.396 1.00 95.25 219 LEU A O 1
ATOM 1721 N N . GLY A 1 220 ? -22.727 -4.934 -10.913 1.00 95.50 220 GLY A N 1
ATOM 1722 C CA . GLY A 1 220 ? -23.262 -6.273 -11.173 1.00 95.50 220 GLY A CA 1
ATOM 1723 C C . GLY A 1 220 ? -22.282 -7.401 -10.836 1.00 95.50 220 GLY A C 1
ATOM 1724 O O . GLY A 1 220 ? -22.320 -8.459 -11.469 1.00 95.50 220 GLY A O 1
ATOM 1725 N N . LEU A 1 221 ? -21.388 -7.179 -9.867 1.00 95.56 221 LEU A N 1
ATOM 1726 C CA . LEU A 1 221 ? -20.327 -8.124 -9.534 1.00 95.56 221 LEU A CA 1
ATOM 1727 C C . LEU A 1 221 ? -20.881 -9.413 -8.916 1.00 95.56 221 LEU A C 1
ATOM 1729 O O . LEU A 1 221 ? -21.894 -9.428 -8.214 1.00 95.56 221 LEU A O 1
ATOM 1733 N N . LYS A 1 222 ? -20.177 -10.515 -9.184 1.00 94.81 222 LYS A N 1
ATOM 1734 C CA . LYS A 1 222 ? -20.458 -11.861 -8.657 1.00 94.81 222 LYS A CA 1
ATOM 1735 C C . LYS A 1 222 ? -19.175 -12.511 -8.135 1.00 94.81 222 LYS A C 1
ATOM 1737 O O . LYS A 1 222 ? -18.867 -13.650 -8.467 1.00 94.81 222 LYS A O 1
ATOM 1742 N N . VAL A 1 223 ? -18.399 -11.745 -7.374 1.00 96.94 223 VAL A N 1
ATOM 1743 C CA . VAL A 1 223 ? -17.116 -12.165 -6.791 1.00 96.94 223 VAL A CA 1
ATOM 1744 C C . VAL A 1 223 ? -17.198 -12.100 -5.264 1.00 96.94 223 VAL A C 1
ATOM 1746 O O . VAL A 1 223 ? -18.018 -11.345 -4.739 1.00 96.94 223 VAL A O 1
ATOM 1749 N N . PRO A 1 224 ? -16.372 -12.850 -4.517 1.00 97.69 224 PRO A N 1
ATOM 1750 C CA . PRO A 1 224 ? -16.325 -12.719 -3.065 1.00 97.69 224 PRO A CA 1
ATOM 1751 C C . PRO A 1 224 ? -16.090 -11.265 -2.625 1.00 97.69 224 PRO A C 1
ATOM 1753 O O . PRO A 1 224 ? -15.252 -10.561 -3.195 1.00 97.69 224 PRO A O 1
ATOM 1756 N N . ARG A 1 225 ? -16.826 -10.825 -1.598 1.00 97.69 225 ARG A N 1
ATOM 1757 C CA . ARG A 1 225 ? -16.617 -9.545 -0.903 1.00 97.69 225 ARG A CA 1
ATOM 1758 C C . ARG A 1 225 ? -15.907 -9.827 0.408 1.00 97.69 225 ARG A C 1
ATOM 1760 O O . ARG A 1 225 ? -16.553 -10.318 1.335 1.00 97.69 225 ARG A O 1
ATOM 1767 N N . CYS A 1 226 ? -14.611 -9.540 0.483 1.00 98.25 226 CYS A N 1
ATOM 1768 C CA . CYS A 1 226 ? -13.831 -9.811 1.686 1.00 98.25 226 CYS A CA 1
ATOM 1769 C C . CYS A 1 226 ? -13.396 -8.532 2.398 1.00 98.25 226 CYS A C 1
ATOM 1771 O O . CYS A 1 226 ? -12.925 -7.580 1.773 1.00 98.25 226 CYS A O 1
ATOM 1773 N N . ARG A 1 227 ? -13.483 -8.559 3.728 1.00 98.00 227 ARG A N 1
ATOM 1774 C CA . ARG A 1 227 ? -12.936 -7.537 4.622 1.00 98.00 227 ARG A CA 1
ATOM 1775 C C . ARG A 1 227 ? -11.549 -7.931 5.106 1.00 98.00 227 ARG A C 1
ATOM 1777 O O . ARG A 1 227 ? -11.272 -9.108 5.324 1.00 98.00 227 ARG A O 1
ATOM 1784 N N . ILE A 1 228 ? -10.689 -6.940 5.304 1.00 98.25 228 ILE A N 1
ATOM 1785 C CA . ILE A 1 228 ? -9.397 -7.118 5.972 1.00 98.25 228 ILE A CA 1
ATOM 1786 C C . ILE A 1 228 ? -9.603 -6.807 7.451 1.00 98.25 228 ILE A C 1
ATOM 1788 O O . ILE A 1 228 ? -10.145 -5.759 7.800 1.00 98.25 228 ILE A O 1
ATOM 1792 N N . GLU A 1 229 ? -9.169 -7.711 8.323 1.00 98.25 229 GLU A N 1
ATOM 1793 C CA . GLU A 1 229 ? -9.279 -7.550 9.768 1.00 98.25 229 GLU A CA 1
ATOM 1794 C C . GLU A 1 229 ? -7.907 -7.595 10.431 1.00 98.25 229 GLU A C 1
ATOM 1796 O O . GLU A 1 229 ? -7.007 -8.318 10.015 1.00 98.25 229 GLU A O 1
ATOM 1801 N N . LEU A 1 230 ? -7.783 -6.866 11.534 1.00 97.75 230 LEU A N 1
ATOM 1802 C CA . LEU A 1 230 ? -6.660 -6.963 12.445 1.00 97.75 230 LEU A CA 1
ATOM 1803 C C . LEU A 1 230 ? -7.156 -7.509 13.783 1.00 97.75 230 LEU A C 1
ATOM 1805 O O . LEU A 1 230 ? -7.827 -6.806 14.544 1.00 97.75 230 LEU A O 1
ATOM 1809 N N . ARG A 1 231 ? -6.830 -8.773 14.071 1.00 95.19 231 ARG A N 1
ATOM 1810 C CA . ARG A 1 231 ? -7.292 -9.520 15.257 1.00 95.19 231 ARG A CA 1
ATOM 1811 C C . ARG A 1 231 ? -8.819 -9.477 15.444 1.00 95.19 231 ARG A C 1
ATOM 1813 O O . ARG A 1 231 ? -9.312 -9.135 16.520 1.00 95.19 231 ARG A O 1
ATOM 1820 N N . GLY A 1 232 ? -9.568 -9.791 14.386 1.00 95.25 232 GLY A N 1
ATOM 1821 C CA . GLY A 1 232 ? -11.031 -9.899 14.443 1.00 95.25 232 GLY A CA 1
ATOM 1822 C C . GLY A 1 232 ? -11.789 -8.572 14.323 1.00 95.25 232 GLY A C 1
ATOM 1823 O O . GLY A 1 232 ? -12.948 -8.484 14.727 1.00 95.25 232 GLY A O 1
ATOM 1824 N N . SER A 1 233 ? -11.135 -7.491 13.885 1.00 95.94 233 SER A N 1
ATOM 1825 C CA . SER A 1 233 ? -11.777 -6.184 13.734 1.00 95.94 233 SER A CA 1
ATOM 1826 C C . SER A 1 233 ? -11.196 -5.384 12.576 1.00 95.94 233 SER A C 1
ATOM 1828 O O . SER A 1 233 ? -9.982 -5.329 12.403 1.00 95.94 233 SER A O 1
ATOM 1830 N N . VAL A 1 234 ? -12.065 -4.686 11.847 1.00 95.62 234 VAL A N 1
ATOM 1831 C CA . VAL A 1 234 ? -11.683 -3.698 10.823 1.00 95.62 234 VAL A CA 1
ATOM 1832 C C . VAL A 1 234 ? -11.132 -2.397 11.430 1.00 95.62 234 VAL A C 1
ATOM 1834 O O . VAL A 1 234 ? -10.523 -1.588 10.736 1.00 95.62 234 VAL A O 1
ATOM 1837 N N . ILE A 1 235 ? -11.313 -2.165 12.738 1.00 95.56 235 ILE A N 1
ATOM 1838 C CA . ILE A 1 235 ? -10.821 -0.950 13.397 1.00 95.56 235 ILE A CA 1
ATOM 1839 C C . ILE A 1 235 ? -9.290 -0.958 13.446 1.00 95.56 235 ILE A C 1
ATOM 1841 O O . ILE A 1 235 ? -8.666 -1.883 13.973 1.00 95.56 235 ILE A O 1
ATOM 1845 N N . GLY A 1 236 ? -8.693 0.120 12.933 1.00 94.69 236 GLY A N 1
ATOM 1846 C CA . GLY A 1 236 ? -7.244 0.268 12.809 1.00 94.69 236 GLY A CA 1
ATOM 1847 C C . GLY A 1 236 ? -6.672 -0.267 11.501 1.00 94.69 236 GLY A C 1
ATOM 1848 O O . GLY A 1 236 ? -5.497 -0.041 11.238 1.00 94.69 236 GLY A O 1
ATOM 1849 N N . VAL A 1 237 ? -7.471 -0.945 10.675 1.00 97.25 237 VAL A N 1
ATOM 1850 C CA . VAL A 1 237 ? -7.060 -1.291 9.313 1.00 97.25 237 VAL A CA 1
ATOM 1851 C C . VAL A 1 237 ? -7.093 -0.006 8.474 1.00 97.25 237 VAL A C 1
ATOM 1853 O O . VAL A 1 237 ? -8.111 0.689 8.509 1.00 97.25 237 VAL A O 1
ATOM 1856 N N . PRO A 1 238 ? -6.002 0.358 7.771 1.00 96.25 238 PRO A N 1
ATOM 1857 C CA . PRO A 1 238 ? -5.991 1.524 6.891 1.00 96.25 238 PRO A CA 1
ATOM 1858 C C . PRO A 1 238 ? -7.107 1.453 5.848 1.00 96.25 238 PRO A C 1
ATOM 1860 O O . PRO A 1 238 ? -7.307 0.406 5.248 1.00 96.25 238 PRO A O 1
ATOM 1863 N N . ASP A 1 239 ? -7.787 2.567 5.597 1.00 93.44 239 ASP A N 1
ATOM 1864 C CA . ASP A 1 239 ? -8.861 2.691 4.599 1.00 93.44 239 ASP A CA 1
ATOM 1865 C C . ASP A 1 239 ? -8.368 3.236 3.248 1.00 93.44 239 ASP A C 1
ATOM 1867 O O . ASP A 1 239 ? -9.018 3.066 2.220 1.00 93.44 239 ASP A O 1
ATOM 1871 N N . ARG A 1 240 ? -7.188 3.864 3.228 1.00 96.19 240 ARG A N 1
ATOM 1872 C CA . ARG A 1 240 ? -6.616 4.465 2.019 1.00 96.19 240 ARG A CA 1
ATOM 1873 C C . ARG A 1 240 ? -6.219 3.422 0.973 1.00 96.19 240 ARG A C 1
ATOM 1875 O O . ARG A 1 240 ? -5.492 2.478 1.291 1.00 96.19 240 ARG A O 1
ATOM 1882 N N . LEU A 1 241 ? -6.559 3.669 -0.295 1.00 97.94 241 LEU A N 1
ATOM 1883 C CA . LEU A 1 241 ? -6.315 2.771 -1.438 1.00 97.94 241 LEU A CA 1
ATOM 1884 C C . LEU A 1 241 ? -4.865 2.288 -1.499 1.00 97.94 241 LEU A C 1
ATOM 1886 O O . LEU A 1 241 ? -4.582 1.091 -1.535 1.00 97.94 241 LEU A O 1
ATOM 1890 N N . ASN A 1 242 ? -3.923 3.227 -1.424 1.00 98.25 242 ASN A N 1
ATOM 1891 C CA . ASN A 1 242 ? -2.501 2.925 -1.517 1.00 98.25 242 ASN A CA 1
ATOM 1892 C C . ASN A 1 242 ? -2.001 2.074 -0.339 1.00 98.25 242 ASN A C 1
ATOM 1894 O O . ASN A 1 242 ? -1.028 1.340 -0.493 1.00 98.25 242 ASN A O 1
ATOM 1898 N N . LYS A 1 243 ? -2.649 2.160 0.830 1.00 98.25 243 LYS A N 1
ATOM 1899 C CA . LYS A 1 243 ? -2.316 1.356 2.011 1.00 98.25 243 LYS A CA 1
ATOM 1900 C C . LYS A 1 243 ? -2.909 -0.043 1.937 1.00 98.25 243 LYS A C 1
ATOM 1902 O O . LYS A 1 243 ? -2.208 -0.992 2.264 1.00 98.25 243 LYS A O 1
ATOM 1907 N N . ILE A 1 244 ? -4.130 -0.181 1.431 1.00 98.44 244 ILE A N 1
ATOM 1908 C CA . ILE A 1 244 ? -4.728 -1.488 1.136 1.00 98.44 244 ILE A CA 1
ATOM 1909 C C . ILE A 1 244 ? -3.876 -2.266 0.124 1.00 98.44 244 ILE A C 1
ATOM 1911 O O . ILE A 1 244 ? -3.524 -3.421 0.365 1.00 98.44 244 ILE A O 1
ATOM 1915 N N . ILE A 1 245 ? -3.464 -1.612 -0.966 1.00 98.69 245 ILE A N 1
ATOM 1916 C CA . ILE A 1 245 ? -2.574 -2.211 -1.971 1.00 98.69 245 ILE A CA 1
ATOM 1917 C C . ILE A 1 245 ? -1.213 -2.566 -1.349 1.00 98.69 245 ILE A C 1
ATOM 1919 O O . ILE A 1 245 ? -0.683 -3.647 -1.598 1.00 98.69 245 ILE A O 1
ATOM 1923 N N . GLU A 1 246 ? -0.648 -1.689 -0.508 1.00 98.31 246 GLU A N 1
ATOM 1924 C CA . GLU A 1 246 ? 0.611 -1.951 0.206 1.00 98.31 246 GLU A CA 1
ATOM 1925 C C . GLU A 1 246 ? 0.526 -3.205 1.087 1.00 98.31 246 GLU A C 1
ATOM 1927 O O . GLU A 1 246 ? 1.444 -4.022 1.045 1.00 98.31 246 GLU A O 1
ATOM 1932 N N . ILE A 1 247 ? -0.568 -3.389 1.833 1.00 98.69 247 ILE A N 1
ATOM 1933 C CA . ILE A 1 247 ? -0.784 -4.566 2.687 1.00 98.69 247 ILE A CA 1
ATOM 1934 C C . ILE A 1 247 ? -0.720 -5.852 1.858 1.00 98.69 247 ILE A C 1
ATOM 1936 O O . ILE A 1 247 ? 0.034 -6.762 2.199 1.00 98.69 247 ILE A O 1
ATOM 1940 N N . ILE A 1 248 ? -1.452 -5.908 0.742 1.00 98.56 248 ILE A N 1
ATOM 1941 C CA . ILE A 1 248 ? -1.488 -7.093 -0.128 1.00 98.56 248 ILE A CA 1
ATOM 1942 C C . ILE A 1 248 ? -0.113 -7.367 -0.745 1.00 98.56 248 ILE A C 1
ATOM 1944 O O . ILE A 1 248 ? 0.360 -8.503 -0.734 1.00 98.56 248 ILE A O 1
ATOM 1948 N N . LEU A 1 249 ? 0.566 -6.333 -1.250 1.00 97.69 249 LEU A N 1
ATOM 1949 C CA . LEU A 1 249 ? 1.885 -6.487 -1.867 1.00 97.69 249 LEU A CA 1
ATOM 1950 C C . LEU A 1 249 ? 2.954 -6.959 -0.870 1.00 97.69 249 LEU A C 1
ATOM 1952 O O . LEU A 1 249 ? 3.825 -7.740 -1.251 1.00 97.69 249 LEU A O 1
ATOM 1956 N N . ARG A 1 250 ? 2.888 -6.537 0.400 1.00 97.38 250 ARG A N 1
ATOM 1957 C CA . ARG A 1 250 ? 3.791 -7.033 1.453 1.00 97.38 250 ARG A CA 1
ATOM 1958 C C . ARG A 1 250 ? 3.586 -8.517 1.729 1.00 97.38 250 ARG A C 1
ATOM 1960 O O . ARG A 1 250 ? 4.570 -9.250 1.811 1.00 97.38 250 ARG A O 1
ATOM 1967 N N . VAL A 1 251 ? 2.336 -8.970 1.805 1.00 97.88 251 VAL A N 1
ATOM 1968 C CA . VAL A 1 251 ? 2.033 -10.398 1.973 1.00 97.88 251 VAL A CA 1
ATOM 1969 C C . VAL A 1 251 ? 2.592 -11.201 0.794 1.00 97.88 251 VAL A C 1
ATOM 1971 O O . VAL A 1 251 ? 3.357 -12.140 1.000 1.00 97.88 251 VAL A O 1
ATOM 1974 N N . LEU A 1 252 ? 2.299 -10.780 -0.441 1.00 96.81 252 LEU A N 1
ATOM 1975 C CA . LEU A 1 252 ? 2.691 -11.514 -1.650 1.00 96.81 252 LEU A CA 1
ATOM 1976 C C . LEU A 1 252 ? 4.204 -11.532 -1.911 1.00 96.81 252 LEU A C 1
ATOM 1978 O O . LEU A 1 252 ? 4.738 -12.538 -2.371 1.00 96.81 252 LEU A O 1
ATOM 1982 N N . PHE A 1 253 ? 4.906 -10.422 -1.668 1.00 94.94 253 PHE A N 1
ATOM 1983 C CA . PHE A 1 253 ? 6.288 -10.255 -2.137 1.00 94.94 253 PHE A CA 1
ATOM 1984 C C . PHE A 1 253 ? 7.340 -10.144 -1.035 1.00 94.94 253 PHE A C 1
ATOM 1986 O O . PHE A 1 253 ? 8.528 -10.303 -1.329 1.00 94.94 253 PHE A O 1
ATOM 1993 N N . GLU A 1 254 ? 6.944 -9.865 0.208 1.00 93.62 254 GLU A N 1
ATOM 1994 C CA . GLU A 1 254 ? 7.853 -9.839 1.362 1.00 93.62 254 GLU A CA 1
ATOM 1995 C C . GLU A 1 254 ? 7.686 -11.065 2.267 1.00 93.62 254 GLU A C 1
ATOM 1997 O O . GLU A 1 254 ? 8.492 -11.241 3.179 1.00 93.62 254 GLU A O 1
ATOM 2002 N N . GLY A 1 255 ? 6.665 -11.903 2.037 1.00 91.75 255 GLY A N 1
ATOM 2003 C CA . GLY A 1 255 ? 6.362 -13.057 2.890 1.00 91.75 255 GLY A CA 1
ATOM 2004 C C . GLY A 1 255 ? 5.963 -12.660 4.314 1.00 91.75 255 GLY A C 1
ATOM 2005 O O . GLY A 1 255 ? 6.167 -13.425 5.254 1.00 91.75 255 GLY A O 1
ATOM 2006 N N . ARG A 1 256 ? 5.457 -11.433 4.494 1.00 95.12 256 ARG A N 1
ATOM 2007 C CA . ARG A 1 256 ? 4.984 -10.919 5.786 1.00 95.12 256 ARG A CA 1
ATOM 2008 C C . ARG A 1 256 ? 3.601 -11.481 6.099 1.00 95.12 256 ARG A C 1
ATOM 2010 O O . ARG A 1 256 ? 2.803 -11.692 5.189 1.00 95.12 256 ARG A O 1
ATOM 2017 N N . SER A 1 257 ? 3.298 -11.642 7.386 1.00 97.69 257 SER A N 1
ATOM 2018 C CA . SER A 1 257 ? 1.925 -11.916 7.818 1.00 97.69 257 SER A CA 1
ATOM 2019 C C . SER A 1 257 ? 1.003 -10.745 7.457 1.00 97.69 257 SER A C 1
ATOM 2021 O O . SER A 1 257 ? 1.449 -9.599 7.293 1.00 97.69 257 SER A O 1
ATOM 2023 N N . LEU A 1 258 ? -0.295 -11.016 7.337 1.00 98.19 258 LEU A N 1
ATOM 2024 C CA . LEU A 1 258 ? -1.306 -9.991 7.111 1.00 98.19 258 LEU A CA 1
ATOM 2025 C C . LEU A 1 258 ? -1.356 -9.018 8.297 1.00 98.19 258 LEU A C 1
ATOM 2027 O O . LEU A 1 258 ? -1.414 -7.808 8.088 1.00 98.19 258 LEU A O 1
ATOM 2031 N N . GLU A 1 259 ? -1.248 -9.526 9.528 1.00 98.25 259 GLU A N 1
ATOM 2032 C CA . GLU A 1 259 ? -1.182 -8.710 10.746 1.00 98.25 259 GLU A CA 1
ATOM 2033 C C . GLU A 1 259 ? -0.009 -7.718 10.708 1.00 98.25 259 GLU A C 1
ATOM 2035 O O . GLU A 1 259 ? -0.228 -6.508 10.830 1.00 98.25 259 GLU A O 1
ATOM 2040 N N . ASP A 1 260 ? 1.213 -8.198 10.458 1.00 97.94 260 ASP A N 1
ATOM 2041 C CA . ASP A 1 260 ? 2.397 -7.334 10.376 1.00 97.94 260 ASP A CA 1
ATOM 2042 C C . ASP A 1 260 ? 2.258 -6.315 9.243 1.00 97.94 260 ASP A C 1
ATOM 2044 O O . ASP A 1 260 ? 2.569 -5.133 9.410 1.00 97.94 260 ASP A O 1
ATOM 2048 N N . SER A 1 261 ? 1.745 -6.752 8.090 1.00 98.31 261 SER A N 1
ATOM 2049 C CA . SER A 1 261 ? 1.553 -5.897 6.916 1.00 98.31 261 SER A CA 1
ATOM 2050 C C . SER A 1 261 ? 0.562 -4.765 7.186 1.00 98.31 261 SER A C 1
ATOM 2052 O O . SER A 1 261 ? 0.809 -3.627 6.769 1.00 98.31 261 SER A O 1
ATOM 2054 N N . ILE A 1 262 ? -0.522 -5.036 7.925 1.00 98.50 262 ILE A N 1
ATOM 2055 C CA . ILE A 1 262 ? -1.467 -4.012 8.387 1.00 98.50 262 ILE A CA 1
ATOM 2056 C C . ILE A 1 262 ? -0.756 -3.036 9.328 1.00 98.50 262 ILE A C 1
ATOM 2058 O O . ILE A 1 262 ? -0.779 -1.832 9.066 1.00 98.50 262 ILE A O 1
ATOM 2062 N N . ILE A 1 263 ? -0.086 -3.526 10.380 1.00 98.12 263 ILE A N 1
ATOM 2063 C CA . ILE A 1 263 ? 0.594 -2.688 11.387 1.00 98.12 263 ILE A CA 1
ATOM 2064 C C . ILE A 1 263 ? 1.634 -1.770 10.729 1.00 98.12 263 ILE A C 1
ATOM 2066 O O . ILE A 1 263 ? 1.672 -0.568 11.009 1.00 98.12 263 ILE A O 1
ATOM 2070 N N . MET A 1 264 ? 2.456 -2.303 9.823 1.00 96.81 264 MET A N 1
ATOM 2071 C CA . MET A 1 264 ? 3.473 -1.536 9.093 1.00 96.81 264 MET A CA 1
ATOM 2072 C C . MET A 1 264 ? 2.870 -0.472 8.166 1.00 96.81 264 MET A C 1
ATOM 2074 O O . MET A 1 264 ? 3.511 0.543 7.892 1.00 96.81 264 MET A O 1
ATOM 2078 N N . SER A 1 265 ? 1.642 -0.683 7.692 1.00 97.25 265 SER A N 1
ATOM 2079 C CA . SER A 1 265 ? 0.957 0.233 6.776 1.00 97.25 265 SER A CA 1
ATOM 2080 C C . SER A 1 265 ? 0.151 1.317 7.498 1.00 97.25 265 SER A C 1
ATOM 2082 O O . SER A 1 265 ? -0.195 2.323 6.870 1.00 97.25 265 SER A O 1
ATOM 2084 N N . MET A 1 266 ? -0.102 1.152 8.803 1.00 97.25 266 MET A N 1
ATOM 2085 C CA . MET A 1 266 ? -0.870 2.092 9.618 1.00 97.25 266 MET A CA 1
ATOM 2086 C C . MET A 1 266 ? -0.271 3.496 9.654 1.00 97.25 266 MET A C 1
ATOM 2088 O O . MET A 1 266 ? 0.907 3.699 9.960 1.00 97.25 266 MET A O 1
ATOM 2092 N N . SER A 1 267 ? -1.134 4.490 9.465 1.00 95.69 267 SER A N 1
ATOM 2093 C CA . SER A 1 267 ? -0.856 5.865 9.854 1.00 95.69 267 SER A CA 1
ATOM 2094 C C . SER A 1 267 ? -0.962 6.043 11.373 1.00 95.69 267 SER A C 1
ATOM 2096 O O . SER A 1 267 ? -1.554 5.233 12.089 1.00 95.69 267 SER A O 1
ATOM 2098 N N . LYS A 1 268 ? -0.480 7.189 11.867 1.00 96.31 268 LYS A N 1
ATOM 2099 C CA . LYS A 1 268 ? -0.708 7.624 13.253 1.00 96.31 268 LYS A CA 1
ATOM 2100 C C . LYS A 1 268 ? -2.190 7.571 13.647 1.00 96.31 268 LYS A C 1
ATOM 2102 O O . LYS A 1 268 ? -2.526 7.215 14.774 1.00 96.31 268 LYS A O 1
ATOM 2107 N N . ARG A 1 269 ? -3.091 7.949 12.732 1.00 94.94 269 ARG A N 1
ATOM 2108 C CA . ARG A 1 269 ? -4.539 7.956 12.984 1.00 94.94 269 ARG A CA 1
ATOM 2109 C C . ARG A 1 269 ? -5.056 6.537 13.214 1.00 94.94 269 ARG A C 1
ATOM 2111 O O . ARG A 1 269 ? -5.810 6.334 14.162 1.00 94.94 269 ARG A O 1
ATOM 2118 N N . ASP A 1 270 ? -4.618 5.585 12.398 1.00 96.62 270 ASP A N 1
ATOM 2119 C CA . ASP A 1 270 ? -5.052 4.186 12.465 1.00 96.62 270 ASP A CA 1
ATOM 2120 C C . ASP A 1 270 ? -4.598 3.542 13.779 1.00 96.62 270 ASP A C 1
ATOM 2122 O O . ASP A 1 270 ? -5.420 2.982 14.507 1.00 96.62 270 ASP A O 1
ATOM 2126 N N . ARG A 1 271 ? -3.323 3.746 14.149 1.00 97.56 271 ARG A N 1
ATOM 2127 C CA . ARG A 1 271 ? -2.741 3.287 15.423 1.00 97.56 271 ARG A CA 1
ATOM 2128 C C . ARG A 1 271 ? -3.510 3.826 16.625 1.00 97.56 271 ARG A C 1
ATOM 2130 O O . ARG A 1 271 ? -3.920 3.065 17.496 1.00 97.56 271 ARG A O 1
ATOM 2137 N N . VAL A 1 272 ? -3.751 5.138 16.654 1.00 97.50 272 VAL A N 1
ATOM 2138 C CA . VAL A 1 272 ? -4.475 5.797 17.753 1.00 97.50 272 VAL A CA 1
ATOM 2139 C C . VAL A 1 272 ? -5.919 5.304 17.841 1.00 97.50 272 VAL A C 1
ATOM 2141 O O . VAL A 1 272 ? -6.398 5.045 18.941 1.00 97.50 272 VAL A O 1
ATOM 2144 N N . ASN A 1 273 ? -6.616 5.157 16.711 1.00 96.12 273 ASN A N 1
ATOM 2145 C CA . ASN A 1 273 ? -7.991 4.653 16.693 1.00 96.12 273 ASN A CA 1
ATOM 2146 C C . ASN A 1 273 ? -8.061 3.194 17.162 1.00 96.12 273 ASN A C 1
ATOM 2148 O O . ASN A 1 273 ? -8.984 2.836 17.896 1.00 96.12 273 ASN A O 1
ATOM 2152 N N . ARG A 1 274 ? -7.074 2.370 16.790 1.00 97.38 274 ARG A N 1
ATOM 2153 C CA . ARG A 1 274 ? -6.972 0.998 17.283 1.00 97.38 274 ARG A CA 1
ATOM 2154 C C . ARG A 1 274 ? -6.732 0.954 18.786 1.00 97.38 274 ARG A C 1
ATOM 2156 O O . ARG A 1 274 ? -7.486 0.289 19.487 1.00 97.38 274 ARG A O 1
ATOM 2163 N N . LEU A 1 275 ? -5.741 1.689 19.286 1.00 97.56 275 LEU A N 1
ATOM 2164 C CA . LEU A 1 275 ? -5.461 1.755 20.721 1.00 97.56 275 LEU A CA 1
ATOM 2165 C C . LEU A 1 275 ? -6.668 2.249 21.516 1.00 97.56 275 LEU A C 1
ATOM 2167 O O . LEU A 1 275 ? -7.016 1.644 22.520 1.00 97.56 275 LEU A O 1
ATOM 2171 N N . PHE A 1 276 ? -7.332 3.307 21.048 1.00 96.69 276 PHE A N 1
ATOM 2172 C CA . PHE A 1 276 ? -8.564 3.817 21.650 1.00 96.69 276 PHE A CA 1
ATOM 2173 C C . PHE A 1 276 ? -9.610 2.703 21.817 1.00 96.69 276 PHE A C 1
ATOM 2175 O O . PHE A 1 276 ? -10.166 2.531 22.902 1.00 96.69 276 PHE A O 1
ATOM 2182 N N . TYR A 1 277 ? -9.841 1.924 20.758 1.00 96.56 277 TYR A N 1
ATOM 2183 C CA . TYR A 1 277 ? -10.813 0.836 20.755 1.00 96.56 277 TYR A CA 1
ATOM 2184 C C . TYR A 1 277 ? -10.414 -0.312 21.695 1.00 96.56 277 TYR A C 1
ATOM 2186 O O . TYR A 1 277 ? -11.250 -0.806 22.454 1.00 96.56 277 TYR A O 1
ATOM 2194 N N . GLU A 1 278 ? -9.136 -0.699 21.696 1.00 96.81 278 GLU A N 1
ATOM 2195 C CA . GLU A 1 278 ? -8.608 -1.719 22.608 1.00 96.81 278 GLU A CA 1
ATOM 2196 C C . GLU A 1 278 ? -8.709 -1.273 24.073 1.00 96.81 278 GLU A C 1
ATOM 2198 O O . GLU A 1 278 ? -9.236 -2.010 24.903 1.00 96.81 278 GLU A O 1
ATOM 2203 N N . MET A 1 279 ? -8.292 -0.042 24.386 1.00 96.12 279 MET A N 1
ATOM 2204 C CA . MET A 1 279 ? -8.317 0.522 25.739 1.00 96.12 279 MET A CA 1
ATOM 2205 C C . MET A 1 279 ? -9.735 0.564 26.311 1.00 96.12 279 MET A C 1
ATOM 2207 O O . MET A 1 279 ? -9.967 0.088 27.422 1.00 96.12 279 MET A O 1
ATOM 2211 N N . GLN A 1 280 ? -10.716 1.060 25.553 1.00 95.25 280 GLN A N 1
ATOM 2212 C CA . GLN A 1 280 ? -12.099 1.100 26.037 1.00 95.25 280 GLN A CA 1
ATOM 2213 C C . GLN A 1 280 ? -12.633 -0.295 26.377 1.00 95.25 280 GLN A C 1
ATOM 2215 O O . GLN A 1 280 ? -13.297 -0.474 27.399 1.00 95.25 280 GLN A O 1
ATOM 2220 N N . ARG A 1 281 ? -12.319 -1.304 25.559 1.00 95.38 281 ARG A N 1
ATOM 2221 C CA . ARG A 1 281 ? -12.798 -2.677 25.767 1.00 95.38 281 ARG A CA 1
ATOM 2222 C C . ARG A 1 281 ? -12.010 -3.453 26.823 1.00 95.38 281 ARG A C 1
ATOM 2224 O O . ARG A 1 281 ? -12.574 -4.363 27.433 1.00 95.38 281 ARG A O 1
ATOM 2231 N N . ALA A 1 282 ? -10.738 -3.120 27.022 1.00 95.69 282 ALA A N 1
ATOM 2232 C CA . ALA A 1 282 ? -9.869 -3.721 28.029 1.00 95.69 282 ALA A CA 1
ATOM 2233 C C . ALA A 1 282 ? -10.051 -3.107 29.425 1.00 95.69 282 ALA A C 1
ATOM 2235 O O . ALA A 1 282 ? -9.740 -3.761 30.418 1.00 95.69 282 ALA A O 1
ATOM 2236 N N . SER A 1 283 ? -10.555 -1.873 29.508 1.00 96.69 283 SER A N 1
ATOM 2237 C CA . SER A 1 283 ? -10.697 -1.145 30.769 1.00 96.69 283 SER A CA 1
ATOM 2238 C C . SER A 1 283 ? -11.638 -1.822 31.771 1.00 96.69 283 SER A C 1
ATOM 2240 O O . SER A 1 283 ? -12.683 -2.372 31.416 1.00 96.69 283 SER A O 1
ATOM 2242 N N . TYR A 1 284 ? -11.276 -1.741 33.049 1.00 96.81 284 TYR A N 1
ATOM 2243 C CA . TYR A 1 284 ? -12.163 -2.022 34.167 1.00 96.81 284 TYR A CA 1
ATOM 2244 C C . TYR A 1 284 ? -13.154 -0.874 34.346 1.00 96.81 284 TYR A C 1
ATOM 2246 O O . TYR A 1 284 ? -12.810 0.298 34.211 1.00 96.81 284 TYR A O 1
ATOM 2254 N N . ARG A 1 285 ? -14.385 -1.209 34.721 1.00 96.25 285 ARG A N 1
ATOM 2255 C CA . ARG A 1 285 ? -15.392 -0.250 35.175 1.00 96.25 285 ARG A CA 1
ATOM 2256 C C . ARG A 1 285 ? -15.300 -0.155 36.692 1.00 96.25 285 ARG A C 1
ATOM 2258 O O . ARG A 1 285 ? -15.701 -1.098 37.372 1.00 96.25 285 ARG A O 1
ATOM 2265 N N . VAL A 1 286 ? -14.773 0.952 37.204 1.00 96.19 286 VAL A N 1
ATOM 2266 C CA . VAL A 1 286 ? -14.586 1.190 38.643 1.00 96.19 286 VAL A CA 1
ATOM 2267 C C . VAL A 1 286 ? -15.644 2.167 39.139 1.00 96.19 286 VAL A C 1
ATOM 2269 O O . VAL A 1 286 ? -15.839 3.233 38.551 1.00 96.19 286 VAL A O 1
ATOM 2272 N N . ARG A 1 287 ? -16.349 1.800 40.209 1.00 93.44 287 ARG A N 1
ATOM 2273 C CA . ARG A 1 287 ? -17.364 2.639 40.844 1.00 93.44 287 ARG A CA 1
ATOM 2274 C C . ARG A 1 287 ? -16.737 3.454 41.970 1.00 93.44 287 ARG A C 1
ATOM 2276 O O . ARG A 1 287 ? -16.301 2.892 42.967 1.00 93.44 287 ARG A O 1
ATOM 2283 N N . VAL A 1 288 ? -16.767 4.776 41.830 1.00 88.44 288 VAL A N 1
ATOM 2284 C CA . VAL A 1 288 ? -16.309 5.733 42.844 1.00 88.44 288 VAL A CA 1
ATOM 2285 C C . VAL A 1 288 ? -17.500 6.613 43.221 1.00 88.44 288 VAL A C 1
ATOM 2287 O O . VAL A 1 288 ? -17.914 7.490 42.462 1.00 88.44 288 VAL A O 1
ATOM 2290 N N . GLY A 1 289 ? -18.116 6.315 44.368 1.00 86.50 289 GLY A N 1
ATOM 2291 C CA . GLY A 1 289 ? -19.373 6.941 44.788 1.00 86.50 289 GLY A CA 1
ATOM 2292 C C . GLY A 1 289 ? -20.520 6.670 43.803 1.00 86.50 289 GLY A C 1
ATOM 2293 O O . GLY A 1 289 ? -20.924 5.519 43.589 1.00 86.50 289 GLY A O 1
ATOM 2294 N N . SER A 1 290 ? -21.058 7.738 43.206 1.00 87.50 290 SER A N 1
ATOM 2295 C CA . SER A 1 290 ? -22.118 7.688 42.188 1.00 87.50 290 SER A CA 1
ATOM 2296 C C . SER A 1 290 ? -21.598 7.576 40.749 1.00 87.50 290 SER A C 1
ATOM 2298 O O . SER A 1 290 ? -22.387 7.305 39.844 1.00 87.50 290 SER A O 1
ATOM 2300 N N . THR A 1 291 ? -20.291 7.728 40.524 1.00 91.19 291 THR A N 1
ATOM 2301 C CA . THR A 1 291 ? -19.698 7.765 39.181 1.00 91.19 291 THR A CA 1
ATOM 2302 C C . THR A 1 291 ? -19.036 6.434 38.836 1.00 91.19 291 THR A C 1
ATOM 2304 O O . THR A 1 291 ? -18.456 5.762 39.688 1.00 91.19 291 THR A O 1
ATOM 2307 N N . THR A 1 292 ? -19.111 6.041 37.562 1.00 92.94 292 THR A N 1
ATOM 2308 C CA . THR A 1 292 ? -18.319 4.932 37.013 1.00 92.94 292 THR A CA 1
ATOM 2309 C C . THR A 1 292 ? -17.235 5.494 36.109 1.00 92.94 292 THR A C 1
ATOM 2311 O O . THR A 1 292 ? -17.539 6.229 35.173 1.00 92.94 292 THR A O 1
ATOM 23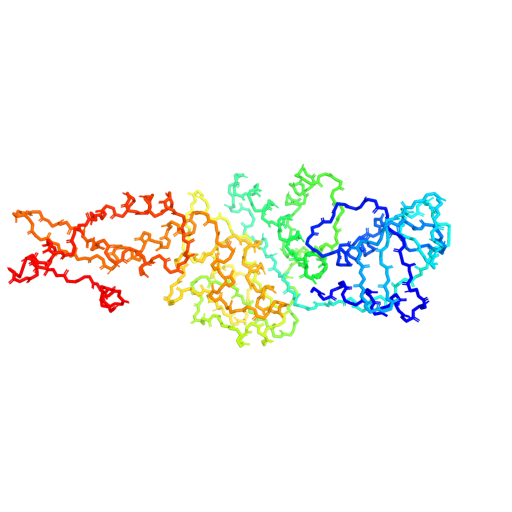14 N N . MET A 1 293 ? -15.990 5.115 36.366 1.00 94.81 293 MET A N 1
ATOM 2315 C CA . MET A 1 293 ? -14.836 5.468 35.545 1.00 94.81 293 MET A CA 1
ATOM 2316 C C . MET A 1 293 ? -14.274 4.235 34.837 1.00 94.81 293 MET A C 1
ATOM 2318 O O . MET A 1 293 ? -14.408 3.110 35.325 1.00 94.81 293 MET A O 1
ATOM 2322 N N . LEU A 1 294 ? -13.667 4.457 33.672 1.00 96.31 294 LEU A N 1
ATOM 2323 C CA . LEU A 1 294 ? -12.919 3.434 32.952 1.00 96.31 294 LEU A CA 1
ATOM 2324 C C . LEU A 1 294 ? -11.458 3.512 33.370 1.00 96.31 294 LEU A C 1
ATOM 2326 O O . LEU A 1 294 ? -10.852 4.579 33.289 1.00 96.31 294 LEU A O 1
ATOM 2330 N N . VAL A 1 295 ? -10.909 2.389 33.815 1.00 96.31 295 VAL A N 1
ATOM 2331 C CA . VAL A 1 295 ? -9.569 2.329 34.394 1.00 96.31 295 VAL A CA 1
ATOM 2332 C C . VAL A 1 295 ? -8.758 1.208 33.755 1.00 96.31 295 VAL A C 1
ATOM 2334 O O . VAL A 1 295 ? -9.266 0.104 33.561 1.00 96.31 295 VAL A O 1
ATOM 2337 N N . ILE A 1 296 ? -7.492 1.473 33.441 1.00 96.25 296 ILE A N 1
ATOM 2338 C CA . ILE A 1 296 ? -6.527 0.464 32.989 1.00 96.25 296 ILE A CA 1
ATOM 2339 C C . ILE A 1 296 ? -5.330 0.436 33.956 1.00 96.25 296 ILE A C 1
ATOM 2341 O O . ILE A 1 296 ? -4.787 1.505 34.252 1.00 96.25 296 ILE A O 1
ATOM 2345 N N . PRO A 1 297 ? -4.896 -0.750 34.434 1.00 95.00 297 PRO A N 1
ATOM 2346 C CA . PRO A 1 297 ? -3.662 -0.874 35.209 1.00 95.00 297 PRO A CA 1
ATOM 2347 C C . PRO A 1 297 ? -2.441 -0.452 34.393 1.00 95.00 297 PRO A C 1
ATOM 2349 O O . PRO A 1 297 ? -2.365 -0.768 33.202 1.00 95.00 297 PRO A O 1
ATOM 2352 N N . LYS A 1 298 ? -1.453 0.196 35.021 1.00 93.75 298 LYS A N 1
ATOM 2353 C CA . LYS A 1 298 ? -0.198 0.584 34.348 1.00 93.75 298 LYS A CA 1
ATOM 2354 C C . LYS A 1 298 ? 0.453 -0.597 33.627 1.00 93.75 298 LYS A C 1
ATOM 2356 O O . LYS A 1 298 ? 0.811 -0.454 32.458 1.00 93.75 298 LYS A O 1
ATOM 2361 N N . SER A 1 299 ? 0.515 -1.771 34.260 1.00 92.12 299 SER A N 1
ATOM 2362 C CA . SER A 1 299 ? 1.104 -2.979 33.657 1.00 92.12 299 SER A CA 1
ATOM 2363 C C . SER A 1 299 ? 0.394 -3.475 32.385 1.00 92.12 299 SER A C 1
ATOM 2365 O O . SER A 1 299 ? 0.932 -4.277 31.622 1.00 92.12 299 SER A O 1
ATOM 2367 N N . MET A 1 300 ? -0.846 -3.048 32.146 1.00 95.25 300 MET A N 1
ATOM 2368 C CA . MET A 1 300 ? -1.652 -3.497 31.013 1.00 95.25 300 MET A CA 1
ATOM 2369 C C . MET A 1 300 ? -1.416 -2.645 29.759 1.00 95.25 300 MET A C 1
ATOM 2371 O O . MET A 1 300 ? -1.698 -3.095 28.650 1.00 95.25 300 MET A O 1
ATOM 2375 N N . ILE A 1 301 ? -0.868 -1.434 29.903 1.00 94.44 301 ILE A N 1
ATOM 2376 C CA . ILE A 1 301 ? -0.655 -0.509 28.781 1.00 94.44 301 ILE A CA 1
ATOM 2377 C C . ILE A 1 301 ? 0.307 -1.093 27.745 1.00 94.44 301 ILE A C 1
ATOM 2379 O O . ILE A 1 301 ? 0.016 -1.041 26.550 1.00 94.44 301 ILE A O 1
ATOM 2383 N N . GLU A 1 302 ? 1.415 -1.691 28.186 1.00 91.88 302 GLU A N 1
ATOM 2384 C CA . GLU A 1 302 ? 2.388 -2.314 27.279 1.00 91.88 302 GLU A CA 1
ATOM 2385 C C . GLU A 1 302 ? 1.771 -3.492 26.518 1.00 91.88 302 GLU A C 1
ATOM 2387 O O . GLU A 1 302 ? 1.925 -3.593 25.302 1.00 91.88 302 GLU A O 1
ATOM 2392 N N . ARG A 1 303 ? 0.977 -4.321 27.208 1.00 94.25 303 ARG A N 1
ATOM 2393 C CA . ARG A 1 303 ? 0.274 -5.472 26.619 1.00 94.25 303 ARG A CA 1
ATOM 2394 C C . ARG A 1 303 ? -0.784 -5.051 25.595 1.00 94.25 303 ARG A C 1
ATOM 2396 O O . ARG A 1 303 ? -0.939 -5.694 24.557 1.00 94.25 303 ARG A O 1
ATOM 2403 N N . ILE A 1 304 ? -1.491 -3.951 25.852 1.00 95.69 304 ILE A N 1
ATOM 2404 C CA . ILE A 1 304 ? -2.446 -3.358 24.905 1.00 95.69 304 ILE A CA 1
ATOM 2405 C C . ILE A 1 304 ? -1.721 -2.758 23.691 1.00 95.69 304 ILE A C 1
ATOM 2407 O O . ILE A 1 304 ? -2.245 -2.803 22.578 1.00 95.69 304 ILE A O 1
ATOM 2411 N N . ASN A 1 305 ? -0.509 -2.229 23.869 1.00 96.00 305 ASN A N 1
ATOM 2412 C CA . ASN A 1 305 ? 0.280 -1.608 22.806 1.00 96.00 305 ASN A CA 1
ATOM 2413 C C . ASN A 1 305 ? 1.080 -2.615 21.952 1.00 96.00 305 ASN A C 1
ATOM 2415 O O . ASN A 1 305 ? 2.194 -2.331 21.510 1.00 96.00 305 ASN A O 1
ATOM 2419 N N . TRP A 1 306 ? 0.503 -3.778 21.652 1.00 95.12 306 TRP A N 1
ATOM 2420 C CA . TRP A 1 306 ? 1.129 -4.794 20.795 1.00 95.12 306 TRP A CA 1
ATOM 2421 C C . TRP A 1 306 ? 1.412 -4.301 19.365 1.00 95.12 306 TRP A C 1
ATOM 2423 O O . TRP A 1 306 ? 2.258 -4.863 18.679 1.00 95.12 306 TRP A O 1
ATOM 2433 N N . LEU A 1 307 ? 0.740 -3.236 18.912 1.00 94.81 307 LEU A N 1
ATOM 2434 C CA . LEU A 1 307 ? 0.976 -2.617 17.601 1.00 94.81 307 LEU A CA 1
ATOM 2435 C C . LEU A 1 307 ? 2.207 -1.692 17.567 1.00 94.81 307 LEU A C 1
ATOM 2437 O O . LEU A 1 307 ? 2.539 -1.153 16.508 1.00 94.81 307 LEU A O 1
ATOM 2441 N N . GLY A 1 308 ? 2.878 -1.481 18.705 1.00 94.38 308 GLY A N 1
ATOM 2442 C CA . GLY A 1 308 ? 4.121 -0.711 18.791 1.00 94.38 308 GLY A CA 1
ATOM 2443 C C . GLY A 1 308 ? 3.939 0.780 18.506 1.00 94.38 308 GLY A C 1
ATOM 2444 O O . GLY A 1 308 ? 4.733 1.379 17.783 1.00 94.38 308 GLY A O 1
ATOM 2445 N N . ALA A 1 309 ? 2.861 1.389 19.000 1.00 96.44 309 ALA A N 1
ATOM 2446 C CA . ALA A 1 309 ? 2.679 2.835 18.912 1.00 96.44 309 ALA A CA 1
ATOM 2447 C C . ALA A 1 309 ? 3.632 3.582 19.852 1.00 96.44 309 ALA A C 1
ATOM 2449 O O . ALA A 1 309 ? 4.011 3.103 20.922 1.00 96.44 309 ALA A O 1
ATOM 2450 N N . THR A 1 310 ? 3.998 4.792 19.441 1.00 96.94 310 THR A N 1
ATOM 2451 C CA . THR A 1 310 ? 4.859 5.700 20.202 1.00 96.94 310 THR A CA 1
ATOM 2452 C C . THR A 1 310 ? 4.166 6.193 21.474 1.00 96.94 310 THR A C 1
ATOM 2454 O O . THR A 1 310 ? 2.938 6.262 21.542 1.00 96.94 310 THR A O 1
ATOM 2457 N N . ALA A 1 311 ? 4.939 6.648 22.465 1.00 96.31 311 ALA A N 1
ATOM 2458 C CA . ALA A 1 311 ? 4.388 7.201 23.708 1.00 96.31 311 ALA A CA 1
ATOM 2459 C C . ALA A 1 311 ? 3.354 8.323 23.464 1.00 96.31 311 ALA A C 1
ATOM 2461 O O . ALA A 1 311 ? 2.298 8.344 24.089 1.00 96.31 311 ALA A O 1
ATOM 2462 N N . LYS A 1 312 ? 3.605 9.202 22.480 1.00 97.38 312 LYS A N 1
ATOM 2463 C CA . LYS A 1 312 ? 2.677 10.283 22.091 1.00 97.38 312 LYS A CA 1
ATOM 2464 C C . LYS A 1 312 ? 1.356 9.766 21.512 1.00 97.38 312 LYS A C 1
ATOM 2466 O O . LYS A 1 312 ? 0.328 10.430 21.614 1.00 97.38 312 LYS A O 1
ATOM 2471 N N . GLU A 1 313 ? 1.378 8.623 20.836 1.00 97.88 313 GLU A N 1
ATOM 2472 C CA . GLU A 1 313 ? 0.174 7.989 20.292 1.00 97.88 313 GLU A CA 1
ATOM 2473 C C . GLU A 1 313 ? -0.631 7.291 21.385 1.00 97.88 313 GLU A C 1
ATOM 2475 O O . GLU A 1 313 ? -1.853 7.433 21.408 1.00 97.88 313 GLU A O 1
ATOM 2480 N N . VAL A 1 314 ? 0.049 6.613 22.314 1.00 97.44 314 VAL A N 1
ATOM 2481 C CA . VAL A 1 314 ? -0.567 6.009 23.504 1.00 97.44 314 VAL A CA 1
ATOM 2482 C C . VAL A 1 314 ? -1.256 7.078 24.353 1.00 97.44 314 VAL A C 1
ATOM 2484 O O . VAL A 1 314 ? -2.431 6.931 24.680 1.00 97.44 314 VAL A O 1
ATOM 2487 N N . GLU A 1 315 ? -0.577 8.192 24.635 1.00 96.12 315 GLU A N 1
ATOM 2488 C CA . GLU A 1 315 ? -1.145 9.324 25.378 1.00 96.12 315 GLU A CA 1
ATOM 2489 C C . GLU A 1 315 ? -2.397 9.886 24.688 1.00 96.12 315 GLU A C 1
ATOM 2491 O O . GLU A 1 315 ? -3.435 10.108 25.317 1.00 96.12 315 GLU A O 1
ATOM 2496 N N . LEU A 1 316 ? -2.337 10.067 23.365 1.00 97.19 316 LEU A N 1
ATOM 2497 C CA . LEU A 1 316 ? -3.475 10.559 22.596 1.00 97.19 316 LEU A CA 1
ATOM 2498 C C . LEU A 1 316 ? -4.656 9.576 22.614 1.00 97.19 316 LEU A C 1
ATOM 2500 O O . LEU A 1 316 ? -5.808 10.011 22.680 1.00 97.19 316 LEU A O 1
ATOM 2504 N N . ALA A 1 317 ? -4.393 8.269 22.562 1.00 97.19 317 ALA A N 1
ATOM 2505 C CA . ALA A 1 317 ? -5.420 7.235 22.653 1.00 97.19 317 ALA A CA 1
ATOM 2506 C C . ALA A 1 317 ? -6.073 7.185 24.046 1.00 97.19 317 ALA A C 1
ATOM 2508 O O . ALA A 1 317 ? -7.301 7.118 24.139 1.00 97.19 317 ALA A O 1
ATOM 2509 N N . LEU A 1 318 ? -5.288 7.309 25.121 1.00 95.88 318 LEU A N 1
ATOM 2510 C CA . LEU A 1 318 ? -5.791 7.414 26.497 1.00 95.88 318 LEU A CA 1
ATOM 2511 C C . LEU A 1 318 ? -6.692 8.641 26.667 1.00 95.88 318 LEU A C 1
ATOM 2513 O O . LEU A 1 318 ? -7.830 8.528 27.124 1.00 95.88 318 LEU A O 1
ATOM 2517 N N . LYS A 1 319 ? -6.239 9.806 26.186 1.00 94.81 319 LYS A N 1
ATOM 2518 C CA . LYS A 1 319 ? -7.027 11.044 26.233 1.00 94.81 319 LYS A CA 1
ATOM 2519 C C . LYS A 1 319 ? -8.354 10.915 25.483 1.00 94.81 319 LYS A C 1
ATOM 2521 O O . LYS A 1 319 ? -9.381 11.357 25.987 1.00 94.81 319 LYS A O 1
ATOM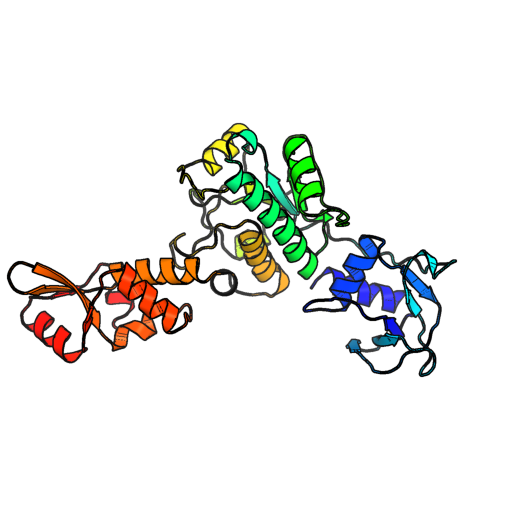 2526 N N . LYS A 1 320 ? -8.344 10.307 24.290 1.00 95.00 320 LYS A N 1
ATOM 2527 C CA . LYS A 1 320 ? -9.560 10.075 23.490 1.00 95.00 320 LYS A CA 1
ATOM 2528 C C . LYS A 1 320 ? -10.505 9.050 24.112 1.00 95.00 320 LYS A C 1
ATOM 2530 O O . LYS A 1 320 ? -11.711 9.156 23.928 1.00 95.00 320 LYS A O 1
ATOM 2535 N N . SER A 1 321 ? -9.968 8.037 24.788 1.00 92.44 321 SER A N 1
ATOM 2536 C CA . SER A 1 321 ? -10.768 6.955 25.371 1.00 92.44 321 SER A CA 1
ATOM 2537 C C . SER A 1 321 ? -11.433 7.341 26.688 1.00 92.44 321 SER A C 1
ATOM 2539 O O . SER A 1 321 ? -12.352 6.636 27.105 1.00 92.44 321 SER A O 1
ATOM 2541 N N . HIS A 1 322 ? -11.018 8.459 27.300 1.00 93.00 322 HIS A N 1
ATOM 2542 C CA . HIS A 1 322 ? -11.418 8.874 28.648 1.00 93.00 322 HIS A CA 1
ATOM 2543 C C . HIS A 1 322 ? -11.129 7.792 29.700 1.00 93.00 322 HIS A C 1
ATOM 2545 O O . HIS A 1 322 ? -11.862 7.639 30.677 1.00 93.00 322 HIS A O 1
ATOM 2551 N N . VAL A 1 323 ? -10.059 7.027 29.476 1.00 94.75 323 VAL A N 1
ATOM 2552 C CA . VAL A 1 323 ? -9.587 5.987 30.386 1.00 94.75 323 VAL A CA 1
ATOM 2553 C C . VAL A 1 323 ? -8.529 6.569 31.312 1.00 94.75 323 VAL A C 1
ATOM 2555 O O . VAL A 1 323 ? -7.604 7.252 30.872 1.00 94.75 323 VAL A O 1
ATOM 2558 N N . ILE A 1 324 ? -8.656 6.266 32.599 1.00 94.69 324 ILE A N 1
ATOM 2559 C CA . ILE A 1 324 ? -7.694 6.635 33.633 1.00 94.69 324 ILE A CA 1
ATOM 2560 C C . ILE A 1 324 ? -6.682 5.499 33.780 1.00 94.69 324 ILE A C 1
ATOM 2562 O O . ILE A 1 324 ? -7.051 4.329 33.881 1.00 94.69 324 ILE A O 1
ATOM 2566 N N . VAL A 1 325 ? -5.398 5.843 33.797 1.00 95.94 325 VAL A N 1
ATOM 2567 C CA . VAL A 1 325 ? -4.338 4.889 34.127 1.00 95.94 325 VAL A CA 1
ATOM 2568 C C . VAL A 1 325 ? -4.136 4.906 35.635 1.00 95.94 325 VAL A C 1
ATOM 2570 O O . VAL A 1 325 ? -3.947 5.973 36.216 1.00 95.94 325 VAL A O 1
ATOM 2573 N N . MET A 1 326 ? -4.183 3.735 36.258 1.00 95.00 326 MET A N 1
ATOM 2574 C CA . MET A 1 326 ? -4.103 3.576 37.710 1.00 95.00 326 MET A CA 1
ATOM 2575 C C . MET A 1 326 ? -3.060 2.514 38.063 1.00 95.00 326 MET A C 1
ATOM 2577 O O . MET A 1 326 ? -2.773 1.625 37.258 1.00 95.00 326 MET A O 1
ATOM 2581 N N . ASP A 1 327 ? -2.466 2.628 39.248 1.00 94.88 327 ASP A N 1
ATOM 2582 C CA . ASP A 1 327 ? -1.532 1.624 39.749 1.00 94.88 327 ASP A CA 1
ATOM 2583 C C . ASP A 1 327 ? -2.236 0.280 39.973 1.00 94.88 327 ASP A C 1
ATOM 2585 O O . ASP A 1 327 ? -3.378 0.214 40.436 1.00 94.88 327 ASP A O 1
ATOM 2589 N N . ASP A 1 328 ? -1.540 -0.807 39.648 1.00 93.06 328 ASP A N 1
ATOM 2590 C CA . ASP A 1 328 ? -2.059 -2.172 39.741 1.00 93.06 328 ASP A CA 1
ATOM 2591 C C . ASP A 1 328 ? -2.585 -2.508 41.150 1.00 93.06 328 ASP A C 1
ATOM 2593 O O . ASP A 1 328 ? -3.665 -3.083 41.299 1.00 93.06 328 ASP A O 1
ATOM 2597 N N . GLU A 1 329 ? -1.879 -2.073 42.199 1.00 93.25 329 GLU A N 1
ATOM 2598 C CA . GLU A 1 329 ? -2.295 -2.246 43.598 1.00 93.25 329 GLU A CA 1
ATOM 2599 C C . GLU A 1 329 ? -3.614 -1.534 43.927 1.00 93.25 329 GLU A C 1
ATOM 2601 O O . GLU A 1 329 ? -4.423 -2.023 44.718 1.00 93.25 329 GLU A O 1
ATOM 2606 N N . GLU A 1 330 ? -3.857 -0.366 43.333 1.00 93.25 330 GLU A N 1
ATOM 2607 C CA . GLU A 1 330 ? -5.080 0.395 43.570 1.00 93.25 330 GLU A CA 1
ATOM 2608 C C . GLU A 1 330 ? -6.289 -0.276 42.914 1.00 93.25 330 GLU A C 1
ATOM 2610 O O . GLU A 1 330 ? -7.324 -0.441 43.560 1.00 93.25 330 GLU A O 1
ATOM 2615 N N . ILE A 1 331 ? -6.142 -0.780 41.689 1.00 92.31 331 ILE A N 1
ATOM 2616 C CA . ILE A 1 331 ? -7.206 -1.544 41.024 1.00 92.31 331 ILE A CA 1
ATOM 2617 C C . ILE A 1 331 ? -7.515 -2.833 41.790 1.00 92.31 331 ILE A C 1
ATOM 2619 O O . ILE A 1 331 ? -8.687 -3.169 41.966 1.00 92.31 331 ILE A O 1
ATOM 2623 N N . ASN A 1 332 ? -6.493 -3.524 42.302 1.00 92.25 332 ASN A N 1
ATOM 2624 C CA . ASN A 1 332 ? -6.680 -4.733 43.106 1.00 92.25 332 ASN A CA 1
ATOM 2625 C C . ASN A 1 332 ? -7.498 -4.473 44.380 1.00 92.25 332 ASN A C 1
ATOM 2627 O O . ASN A 1 332 ? -8.317 -5.313 44.758 1.00 92.25 332 ASN A O 1
ATOM 2631 N N . ARG A 1 333 ? -7.360 -3.292 45.001 1.00 93.94 333 ARG A N 1
ATOM 2632 C CA . ARG A 1 333 ? -8.226 -2.868 46.116 1.00 93.94 333 ARG A CA 1
ATOM 2633 C C . ARG A 1 333 ? -9.682 -2.690 45.677 1.00 93.94 333 ARG A C 1
ATOM 2635 O O . ARG A 1 333 ? -10.584 -3.183 46.346 1.00 93.94 333 ARG A O 1
ATOM 2642 N N . TYR A 1 334 ? -9.939 -2.045 44.539 1.00 93.94 334 TYR A N 1
ATOM 2643 C CA . TYR A 1 334 ? -11.311 -1.924 44.026 1.00 93.94 334 TYR A CA 1
ATOM 2644 C C . TYR A 1 334 ? -11.918 -3.278 43.628 1.00 93.94 334 TYR A C 1
ATOM 2646 O O . TYR A 1 334 ? -13.123 -3.484 43.793 1.00 93.94 334 TYR A O 1
ATOM 2654 N N . LEU A 1 335 ? -11.108 -4.209 43.119 1.00 91.75 335 LEU A N 1
ATOM 2655 C CA . LEU A 1 335 ? -11.543 -5.568 42.795 1.00 91.75 335 LEU A CA 1
ATOM 2656 C C . LEU A 1 335 ? -11.913 -6.362 44.053 1.00 91.75 335 LEU A C 1
ATOM 2658 O O . LEU A 1 335 ? -12.994 -6.947 44.085 1.00 91.75 335 LEU A O 1
ATOM 2662 N N . SER A 1 336 ? -11.084 -6.338 45.104 1.00 93.00 336 SER A N 1
ATOM 2663 C CA . SER A 1 336 ? -11.381 -7.048 46.360 1.00 93.00 336 SER A CA 1
ATOM 2664 C C . SER A 1 336 ? -12.633 -6.502 47.058 1.00 93.00 336 SER A C 1
ATOM 2666 O O . SER A 1 336 ? -13.421 -7.261 47.623 1.00 93.00 336 SER A O 1
ATOM 2668 N N . LEU A 1 337 ? -12.887 -5.197 46.927 1.00 93.69 337 LEU A N 1
ATOM 2669 C CA . LEU A 1 337 ? -14.100 -4.534 47.412 1.00 93.69 337 LEU A CA 1
ATOM 2670 C C . LEU A 1 337 ? -15.323 -4.710 46.494 1.00 93.69 337 LEU A C 1
ATOM 2672 O O . LEU A 1 337 ? -16.377 -4.143 46.777 1.00 93.69 337 LEU A O 1
ATOM 2676 N N . HIS A 1 338 ? -15.215 -5.471 45.397 1.00 90.94 338 HIS A N 1
ATOM 2677 C CA . HIS A 1 338 ? -16.287 -5.675 44.410 1.00 90.94 338 HIS A CA 1
ATOM 2678 C C . HIS A 1 338 ? -16.802 -4.365 43.773 1.00 90.94 338 HIS A C 1
ATOM 2680 O O . HIS A 1 338 ? -17.933 -4.280 43.285 1.00 90.94 338 HIS A O 1
ATOM 2686 N N . GLN A 1 339 ? -15.955 -3.335 43.755 1.00 93.38 339 GLN A N 1
ATOM 2687 C CA . GLN A 1 339 ? -16.221 -2.011 43.189 1.00 93.38 339 GLN A CA 1
ATOM 2688 C C . GLN A 1 339 ? -15.674 -1.852 41.765 1.00 93.38 339 GLN A C 1
ATOM 2690 O O . GLN A 1 339 ? -16.002 -0.876 41.091 1.00 93.38 339 GLN A O 1
ATOM 2695 N N . ALA A 1 340 ? -14.883 -2.810 41.284 1.00 94.56 340 ALA A N 1
ATOM 2696 C CA . ALA A 1 340 ? -14.409 -2.883 39.909 1.00 94.56 340 ALA A CA 1
ATOM 2697 C C . ALA A 1 340 ? -14.991 -4.102 39.186 1.00 94.56 340 ALA A C 1
ATOM 2699 O O . ALA A 1 340 ? -15.129 -5.180 39.763 1.00 94.56 340 ALA A O 1
ATOM 2700 N N . ARG A 1 341 ? -15.311 -3.944 37.899 1.00 94.81 341 ARG A N 1
ATOM 2701 C CA . ARG A 1 341 ? -15.699 -5.050 37.011 1.00 94.81 341 ARG A CA 1
ATOM 2702 C C . ARG A 1 341 ? -14.853 -5.034 35.741 1.00 94.81 341 ARG A C 1
ATOM 2704 O O . ARG A 1 341 ? -14.689 -3.953 35.173 1.00 94.81 341 ARG A O 1
ATOM 2711 N N . PRO A 1 342 ? -14.338 -6.183 35.274 1.00 95.25 342 PRO A N 1
ATOM 2712 C CA . PRO A 1 342 ? -13.584 -6.236 34.030 1.00 95.25 342 PRO A CA 1
ATOM 2713 C C . PRO A 1 342 ? -14.473 -5.865 32.839 1.00 95.25 342 PRO A C 1
ATOM 2715 O O . PRO A 1 342 ? -15.660 -6.198 32.789 1.00 95.25 342 PRO A O 1
ATOM 2718 N N . GLY A 1 343 ? -13.885 -5.169 31.874 1.00 94.38 343 GLY A N 1
ATOM 2719 C CA . GLY A 1 343 ? -14.449 -4.983 30.550 1.00 94.38 343 GLY A CA 1
ATOM 2720 C C . GLY A 1 343 ? -14.423 -6.277 29.727 1.00 94.38 343 GLY A C 1
ATOM 2721 O O . GLY A 1 343 ? -13.807 -7.277 30.111 1.00 94.38 343 GLY A O 1
ATOM 2722 N N . PRO A 1 344 ? -15.074 -6.277 28.552 1.00 94.88 344 PRO A N 1
ATOM 2723 C CA . PRO A 1 344 ? -15.223 -7.475 27.731 1.00 94.88 344 PRO A CA 1
ATOM 2724 C C . PRO A 1 344 ? -13.890 -8.077 27.274 1.00 94.88 344 PRO A C 1
ATOM 2726 O O . PRO A 1 344 ? -13.845 -9.263 26.965 1.00 94.88 344 PRO A O 1
ATOM 2729 N N . TRP A 1 345 ? -12.818 -7.284 27.198 1.00 94.88 345 TRP A N 1
ATOM 2730 C CA . TRP A 1 345 ? -11.500 -7.726 26.734 1.00 94.88 345 TRP A CA 1
ATOM 2731 C C . TRP A 1 345 ? -10.413 -7.674 27.793 1.00 94.88 345 TRP A C 1
ATOM 2733 O O . TRP A 1 345 ? -9.273 -7.998 27.485 1.00 94.88 345 TRP A O 1
ATOM 2743 N N . THR A 1 346 ? -10.743 -7.327 29.034 1.00 93.44 346 THR A N 1
ATOM 2744 C CA . THR A 1 346 ? -9.758 -7.252 30.115 1.00 93.44 346 THR A CA 1
ATOM 2745 C C . THR A 1 346 ? -8.956 -8.549 30.238 1.00 93.44 346 THR A C 1
ATOM 2747 O O . THR A 1 346 ? -7.733 -8.511 30.270 1.00 93.44 346 THR A O 1
ATOM 2750 N N . HIS A 1 347 ? -9.621 -9.707 30.177 1.00 93.19 347 HIS A N 1
ATOM 2751 C CA . HIS A 1 347 ? -8.977 -11.024 30.270 1.00 93.19 347 HIS A CA 1
ATOM 2752 C C . HIS A 1 347 ? -7.882 -11.275 29.216 1.00 93.19 347 HIS A C 1
ATOM 2754 O O . HIS A 1 347 ? -6.980 -12.065 29.468 1.00 93.19 347 HIS A O 1
ATOM 2760 N N . LYS A 1 348 ? -7.920 -10.597 28.060 1.00 91.62 348 LYS A N 1
ATOM 2761 C CA . LYS A 1 348 ? -6.895 -10.732 27.012 1.00 91.62 348 LYS A CA 1
ATOM 2762 C C . LYS A 1 348 ? -5.542 -10.144 27.419 1.00 91.62 348 LYS A C 1
ATOM 2764 O O . LYS A 1 348 ? -4.541 -10.457 26.788 1.00 91.62 348 LYS A O 1
ATOM 2769 N N . TYR A 1 349 ? -5.528 -9.276 28.432 1.00 92.19 349 TYR A N 1
ATOM 2770 C CA . TYR A 1 349 ? -4.381 -8.434 28.773 1.00 92.19 349 TYR A CA 1
ATOM 2771 C C . TYR A 1 349 ? -3.933 -8.554 30.236 1.00 92.19 349 TYR A C 1
ATOM 2773 O O . TYR A 1 349 ? -3.041 -7.825 30.655 1.00 92.19 349 TYR A O 1
ATOM 2781 N N . VAL A 1 350 ? -4.563 -9.428 31.026 1.00 84.44 350 VAL A N 1
ATOM 2782 C CA . VAL A 1 350 ? -4.245 -9.608 32.456 1.00 84.44 350 VAL A CA 1
ATOM 2783 C C . VAL A 1 350 ? -3.143 -10.651 32.686 1.00 84.44 350 VAL A C 1
ATOM 2785 O O . VAL A 1 350 ? -2.515 -10.614 33.740 1.00 84.44 350 VAL A O 1
ATOM 2788 N N . MET A 1 351 ? -2.871 -11.526 31.708 1.00 62.44 351 MET A N 1
ATOM 2789 C CA . MET A 1 351 ? -1.830 -12.566 31.796 1.00 62.44 351 MET A CA 1
ATOM 2790 C C . MET A 1 351 ? -0.423 -11.998 31.703 1.00 62.44 351 MET A C 1
ATOM 2792 O O . MET A 1 351 ? -0.155 -11.240 30.738 1.00 62.44 351 MET A O 1
#